Protein AF-0000000065780457 (afdb_homodimer)

Sequence (370 aa):
MTLPRFDQIRPKIEQHIREVKDFPKKGINFRDIMPLFTNPQLVNELCVVIADHVRHTVGHVDSVAGLEARGFLFGPQVAIQLGVPFVPIRKKGKLPGATIEASYVKEYGEDRVEIQEGAIKNGDIVFLIDDLLATGGTLRAATDLVVKAGGKVGEAFVLIELAPLNGRSKLPDVNLTTLISYDSAMTLPRFDQIRPKIEQHIREVKDFPKKGINFRDIMPLFTNPQLVNELCVVIADHVRHTVGHVDSVAGLEARGFLFGPQVAIQLGVPFVPIRKKGKLPGATIEASYVKEYGEDRVEIQEGAIKNGDIVFLIDDLLATGGTLRAATDLVVKAGGKVGEAFVLIELAPLNGRSKLPDVNLTTLISYDSA

Foldseek 3Di:
DQPPLLVVLLVVQVVQWDWDAQPPHHPDTDTDSVSVVVDVVSLLSVLLSVLVVCCPQLNDFQEEEEEPDQSVVRRVSNCVNNVHYYWYKYWPPPDDDAWDKFWFDDPPGITIIITHQPSADAAGEYEYEYAEFALQRVVLRVQVRQVVSRYHYSAYEYAEYAPVNPNCVSVVPHHYDYSYYDPHD/DQPPLLVVLLVVQVVQWDWDAQPPHHPDTDTDSVSVVVDVVSLLSVLLSVLVVCCPQLNDFQEEEEEPDQSVVRRVSNCVNNVHYYWYKYWPPPDDDAWDKFWFDDPPGITIIITHQPSADAAGEYEYEYAEFALQRVVLRVQVRQVVSRYHYSAYEYAEYAPVNPNCVSVVPHHYDYSYYDPHD

Nearest PDB structures (foldseek):
  4x45-assembly1_A  TM=9.657E-01  e=3.665E-24  Homo sapiens
  6fd6-assembly1_B  TM=9.526E-01  e=3.665E-24  Homo sapiens
  4lza-assembly1_B  TM=9.659E-01  e=3.797E-23  Thermoanaerobacter pseudethanolicus ATCC 33223
  5yw5-assembly1_D  TM=9.576E-01  e=6.606E-23  Francisella tularensis
  5vn4-assembly1_B  TM=9.131E-01  e=1.694E-18  Trypanosoma brucei brucei TREU927

pLDDT: mean 95.93, std 6.71, range [44.38, 98.94]

Organism: Caenorhabditis elegans (NCBI:txid6239)

InterPro domains:
  IPR000836 Phosphoribosyltransferase domain [PF00156] (40-160)
  IPR000836 Phosphoribosyltransferase domain [cd06223] (46-181)
  IPR005764 Adenine phosphoribosyl transferase [MF_00004] (13-182)
  IPR005764 Adenine phosphoribosyl transferase [TIGR01090] (13-182)
  IPR029057 Phosphoribosyltransferase-like [G3DSA:3.40.50.2020] (5-184)
  IPR029057 Phosphoribosyltransferase-like [SSF53271] (16-183)
  IPR050054 Uracil phosphoribosyltransferase/Adenine phosphoribosyltransferase [PTHR32315] (7-183)

Radius of gyration: 19.6 Å; Cα contacts (8 Å, |Δi|>4): 824; chains: 2; bounding box: 46×50×50 Å

Solvent-accessible surface area (backbone atoms only — not comparable to full-atom values): 19010 Å² total; per-residue (Å²): 127,82,51,71,61,51,67,65,46,39,63,65,54,56,73,28,50,41,80,34,72,44,34,94,44,81,78,28,50,28,77,40,59,66,60,39,32,62,36,22,65,60,50,51,50,51,33,51,50,52,33,52,45,41,47,70,73,62,48,74,58,58,27,26,32,15,36,68,54,63,8,30,64,45,27,48,60,25,10,39,71,63,66,21,20,36,38,68,32,32,51,67,84,72,64,74,74,62,62,45,72,28,59,29,68,50,99,82,58,74,48,45,38,27,35,46,65,77,71,47,47,77,71,31,29,28,33,38,34,35,47,68,36,42,60,23,34,69,60,38,20,50,52,48,35,39,44,74,47,36,24,39,74,58,31,35,38,25,48,33,30,28,53,72,52,48,16,61,74,60,37,80,90,49,54,72,48,62,69,41,76,36,85,61,82,128,82,49,73,64,50,68,65,45,39,63,65,53,54,74,29,50,40,79,32,72,44,34,94,42,80,80,27,50,28,76,38,58,64,59,39,32,63,36,24,66,59,50,51,50,50,34,50,50,52,32,52,46,43,47,70,74,62,48,73,61,58,26,26,32,15,36,68,56,63,7,31,64,44,27,47,60,25,10,39,72,64,66,23,20,36,38,67,32,32,52,65,85,72,63,74,74,62,62,45,72,28,59,29,69,49,99,82,57,75,48,44,36,26,35,47,66,78,72,48,48,77,71,32,30,28,33,37,34,36,48,65,37,44,60,23,33,67,60,37,19,50,52,51,35,39,44,74,48,36,25,39,73,59,31,35,38,24,49,31,28,28,53,73,52,49,16,60,74,60,37,81,89,51,53,72,47,62,70,40,76,35,84,61,81

Secondary structure (DSSP, 8-state):
---HHHHHHHHHHHTT-EEEET-SSTT-EEEE-GGGGG-HHHHHHHHHHHHHHHHHHT---SEEEEETTGGGGTHHHHHHHHTS-EEEEEETTSS-SSEEEEEEE-SSSEEEEEEETTSS-TT-EEEEEEEEESSSHHHHHHHHHHHHTT-EEEEEEEEEEEGGG-GGGG-TTS-EEEEEEES--/---HHHHHHHHHHHTTPEEEET-SSTT-EEEE-GGGGG-HHHHHHHHHHHHHHHHHHT---SEEEEETTGGGGTHHHHHHHHTS-EEEEEETTSS-SSEEEEEEE-SSSEEEEEEETTSS-TT-EEEEEEEEESSSHHHHHHHHHHHHTT-EEEEEEEEEEEGGG-GGGG-TTS-EEEEEEES--

Structure (mmCIF, N/CA/C/O backbone):
data_AF-0000000065780457-model_v1
#
loop_
_entity.id
_entity.type
_entity.pdbx_description
1 polymer 'Adenine phosphoribosyltransferase'
#
loop_
_atom_site.group_PDB
_atom_site.id
_atom_site.type_symbol
_atom_site.label_atom_id
_atom_site.label_alt_id
_atom_site.label_comp_id
_atom_site.label_asym_id
_atom_site.label_entity_id
_atom_site.label_seq_id
_atom_site.pdbx_PDB_ins_code
_atom_site.Cartn_x
_atom_site.Cartn_y
_atom_site.Cartn_z
_atom_site.occupancy
_atom_site.B_iso_or_equiv
_atom_site.auth_seq_id
_atom_site.auth_comp_id
_atom_site.auth_asym_id
_atom_site.auth_atom_id
_atom_site.pdbx_PDB_model_num
ATOM 1 N N . MET A 1 1 ? -12.125 24.875 2.377 1 44.38 1 MET A N 1
ATOM 2 C CA . MET A 1 1 ? -13.367 24.531 1.7 1 44.38 1 MET A CA 1
ATOM 3 C C . MET A 1 1 ? -13.172 23.328 0.782 1 44.38 1 MET A C 1
ATOM 5 O O . MET A 1 1 ? -12.148 23.219 0.107 1 44.38 1 MET A O 1
ATOM 9 N N . THR A 1 2 ? -13.836 22.234 1.131 1 61.22 2 THR A N 1
ATOM 10 C CA . THR A 1 2 ? -13.789 21.062 0.283 1 61.22 2 THR A CA 1
ATOM 11 C C . THR A 1 2 ? -14.164 21.406 -1.153 1 61.22 2 THR A C 1
ATOM 13 O O . THR A 1 2 ? -15.133 22.141 -1.386 1 61.22 2 THR A O 1
ATOM 16 N N . LEU A 1 3 ? -13.281 21.203 -2.092 1 70.19 3 LEU A N 1
ATOM 17 C CA . LEU A 1 3 ? -13.531 21.438 -3.508 1 70.19 3 LEU A CA 1
ATOM 18 C C . LEU A 1 3 ? -14.82 20.766 -3.953 1 70.19 3 LEU A C 1
ATOM 20 O O . LEU A 1 3 ? -15.18 19.688 -3.443 1 70.19 3 LEU A O 1
ATOM 24 N N . PRO A 1 4 ? -15.469 21.422 -4.758 1 73.56 4 PRO A N 1
ATOM 25 C CA . PRO A 1 4 ? -16.719 20.859 -5.293 1 73.56 4 PRO A CA 1
ATOM 26 C C . PRO A 1 4 ? -16.578 19.391 -5.719 1 73.56 4 PRO A C 1
ATOM 28 O O . PRO A 1 4 ? -17.516 18.609 -5.578 1 73.56 4 PRO A O 1
ATOM 31 N N . ARG A 1 5 ? -15.43 19.047 -6.012 1 89.44 5 ARG A N 1
ATOM 32 C CA . ARG A 1 5 ? -15.25 17.688 -6.496 1 89.44 5 ARG A CA 1
ATOM 33 C C . ARG A 1 5 ? -15.344 16.688 -5.348 1 89.44 5 ARG A C 1
ATOM 35 O O . ARG A 1 5 ? -15.812 15.562 -5.535 1 89.44 5 ARG A O 1
ATOM 42 N N . PHE A 1 6 ? -14.938 17.141 -4.133 1 94.06 6 PHE A N 1
ATOM 43 C CA . PHE A 1 6 ? -15.086 16.266 -2.982 1 94.06 6 PHE A CA 1
ATOM 44 C C . PHE A 1 6 ? -16.562 16.016 -2.67 1 94.06 6 PHE A C 1
ATOM 46 O O . PHE A 1 6 ? -16.953 14.898 -2.326 1 94.06 6 PHE A O 1
ATOM 53 N N . ASP A 1 7 ? -17.359 17.047 -2.906 1 94.38 7 ASP A N 1
ATOM 54 C CA . ASP A 1 7 ? -18.781 16.922 -2.648 1 94.38 7 ASP A CA 1
ATOM 55 C C . ASP A 1 7 ? -19.438 15.93 -3.602 1 94.38 7 ASP A C 1
ATOM 57 O O . ASP A 1 7 ? -20.375 15.227 -3.227 1 94.38 7 ASP A O 1
ATOM 61 N N . GLN A 1 8 ? -18.938 15.844 -4.75 1 95.31 8 GLN A N 1
ATOM 62 C CA . GLN A 1 8 ? -19.5 14.969 -5.773 1 95.31 8 GLN A CA 1
ATOM 63 C C . GLN A 1 8 ? -19.094 13.516 -5.531 1 95.31 8 GLN A C 1
ATOM 65 O O . GLN A 1 8 ? -19.906 12.602 -5.703 1 95.31 8 GLN A O 1
ATOM 70 N N . ILE A 1 9 ? -17.906 13.32 -5.047 1 97.69 9 ILE A N 1
ATOM 71 C CA . ILE A 1 9 ? -17.406 11.953 -4.977 1 97.69 9 ILE A CA 1
ATOM 72 C C . ILE A 1 9 ? -17.719 11.359 -3.604 1 97.69 9 ILE A C 1
ATOM 74 O O . ILE A 1 9 ? -17.812 10.141 -3.457 1 97.69 9 ILE A O 1
ATOM 78 N N . ARG A 1 10 ? -17.875 12.172 -2.629 1 97.81 10 ARG A N 1
ATOM 79 C CA . ARG A 1 10 ? -18.031 11.758 -1.239 1 97.81 10 ARG A CA 1
ATOM 80 C C . ARG A 1 10 ? -19.156 10.75 -1.097 1 97.81 10 ARG A C 1
ATOM 82 O O . ARG A 1 10 ? -18.969 9.672 -0.528 1 97.81 10 ARG A O 1
ATOM 89 N N . PRO A 1 11 ? -20.344 11.023 -1.718 1 97.56 11 PRO A N 1
ATOM 90 C CA . PRO A 1 11 ? -21.438 10.055 -1.563 1 97.56 11 PRO A CA 1
ATOM 91 C C . PRO A 1 11 ? -21.125 8.719 -2.229 1 97.56 11 PRO A C 1
ATOM 93 O O . PRO A 1 11 ? -21.547 7.668 -1.727 1 97.56 11 PRO A O 1
ATOM 96 N N . LYS A 1 12 ? -20.453 8.688 -3.32 1 97.94 12 LYS A N 1
ATOM 97 C CA . LYS A 1 12 ? -20.078 7.457 -4 1 97.94 12 LYS A CA 1
ATOM 98 C C . LYS A 1 12 ? -19.109 6.633 -3.146 1 97.94 12 LYS A C 1
ATOM 100 O O . LYS A 1 12 ? -19.25 5.414 -3.045 1 97.94 12 LYS A O 1
ATOM 105 N N . ILE A 1 13 ? -18.156 7.324 -2.488 1 98.62 13 ILE A N 1
ATOM 106 C CA . ILE A 1 13 ? -17.188 6.656 -1.638 1 98.62 13 ILE A CA 1
ATOM 107 C C . ILE A 1 13 ? -17.875 6.109 -0.39 1 98.62 13 ILE A C 1
ATOM 109 O O . ILE A 1 13 ? -17.641 4.965 0.007 1 98.62 13 ILE A O 1
ATOM 113 N N . GLU A 1 14 ? -18.703 6.898 0.173 1 97.88 14 GLU A N 1
ATOM 114 C CA . GLU A 1 14 ? -19.391 6.535 1.415 1 97.88 14 GLU A CA 1
ATOM 115 C C . GLU A 1 14 ? -20.203 5.262 1.243 1 97.88 14 GLU A C 1
ATOM 117 O O . GLU A 1 14 ? -20.328 4.461 2.174 1 97.88 14 GLU A O 1
ATOM 122 N N . GLN A 1 15 ? -20.703 5.07 0.035 1 98.06 15 GLN A N 1
ATOM 123 C CA . GLN A 1 15 ? -21.516 3.893 -0.261 1 98.06 15 GLN A CA 1
ATOM 124 C C . GLN A 1 15 ? -20.672 2.617 -0.182 1 98.06 15 GLN A C 1
ATOM 126 O O . GLN A 1 15 ? -21.219 1.518 -0.075 1 98.06 15 GLN A O 1
ATOM 131 N N . HIS A 1 16 ? -19.375 2.773 -0.205 1 98.19 16 HIS A N 1
ATOM 132 C CA . HIS A 1 16 ? -18.516 1.602 -0.232 1 98.19 16 HIS A CA 1
ATOM 133 C C . HIS A 1 16 ? -17.797 1.411 1.104 1 98.19 16 HIS A C 1
ATOM 135 O O . HIS A 1 16 ? -16.938 0.539 1.236 1 98.19 16 HIS A O 1
ATOM 141 N N . ILE A 1 17 ? -18.125 2.268 2.107 1 98.25 17 ILE A N 1
ATOM 142 C CA . ILE A 1 17 ? -17.562 2.102 3.443 1 98.25 17 ILE A CA 1
ATOM 143 C C . ILE A 1 17 ? -18.469 1.182 4.27 1 98.25 17 ILE A C 1
ATOM 145 O O . ILE A 1 17 ? -19.656 1.445 4.422 1 98.25 17 ILE A O 1
ATOM 149 N N . ARG A 1 18 ? -17.906 0.101 4.746 1 97.5 18 ARG A N 1
ATOM 150 C CA . ARG A 1 18 ? -18.656 -0.887 5.512 1 97.5 18 ARG A CA 1
ATOM 151 C C . ARG A 1 18 ? -18.344 -0.772 7.004 1 97.5 18 ARG A C 1
ATOM 153 O O . ARG A 1 18 ? -17.188 -0.623 7.391 1 97.5 18 ARG A O 1
ATOM 160 N N . GLU A 1 19 ? -19.328 -0.787 7.777 1 96.88 19 GLU A N 1
ATOM 161 C CA . GLU A 1 19 ? -19.156 -0.82 9.227 1 96.88 19 GLU A CA 1
ATOM 162 C C . GLU A 1 19 ? -18.984 -2.252 9.727 1 96.88 19 GLU A C 1
ATOM 164 O O . GLU A 1 19 ? -19.766 -3.137 9.359 1 96.88 19 GLU A O 1
ATOM 169 N N . VAL A 1 20 ? -17.984 -2.465 10.484 1 97.06 20 VAL A N 1
ATOM 170 C CA . VAL A 1 20 ? -17.75 -3.76 11.1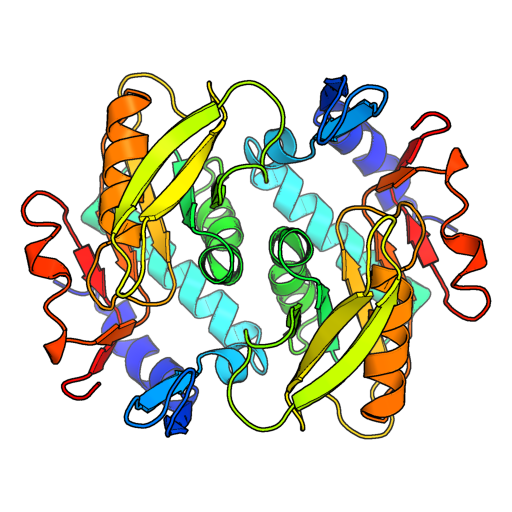17 1 97.06 20 VAL A CA 1
ATOM 171 C C . VAL A 1 20 ? -17.625 -3.576 12.633 1 97.06 20 VAL A C 1
ATOM 173 O O . VAL A 1 20 ? -16.656 -2.979 13.109 1 97.06 20 VAL A O 1
ATOM 176 N N . LYS A 1 21 ? -18.484 -4.062 13.383 1 95.5 21 LYS A N 1
ATOM 177 C CA . LYS A 1 21 ? -18.5 -3.906 14.836 1 95.5 21 LYS A CA 1
ATOM 178 C C . LYS A 1 21 ? -17.438 -4.773 15.5 1 95.5 21 LYS A C 1
ATOM 180 O O . LYS A 1 21 ? -17.047 -5.809 14.961 1 95.5 21 LYS A O 1
ATOM 185 N N . ASP A 1 22 ? -16.938 -4.336 16.641 1 94.94 22 ASP A N 1
ATOM 186 C CA . ASP A 1 22 ? -16.078 -5.102 17.547 1 94.94 22 ASP A CA 1
ATOM 187 C C . ASP A 1 22 ? -14.773 -5.5 16.859 1 94.94 22 ASP A C 1
ATOM 189 O O . ASP A 1 22 ? -14.32 -6.641 16.984 1 94.94 22 ASP A O 1
ATOM 193 N N . PHE A 1 23 ? -14.234 -4.598 16.094 1 94.69 23 PHE A N 1
ATOM 194 C CA . PHE A 1 23 ? -12.938 -4.762 15.438 1 94.69 23 PHE A CA 1
ATOM 195 C C . PHE A 1 23 ? -12.086 -3.512 15.602 1 94.69 23 PHE A C 1
ATOM 197 O O . PHE A 1 23 ? -12.57 -2.395 15.391 1 94.69 23 PHE A O 1
ATOM 204 N N . PRO A 1 24 ? -10.875 -3.676 15.875 1 91.19 24 PRO A N 1
ATOM 205 C CA . PRO A 1 24 ? -10.117 -4.887 16.188 1 91.19 24 PRO A CA 1
ATOM 206 C C . PRO A 1 24 ? -10.414 -5.418 17.594 1 91.19 24 PRO A C 1
ATOM 208 O O . PRO A 1 24 ? -9.977 -6.516 17.953 1 91.19 24 PRO A O 1
ATOM 211 N N . LYS A 1 25 ? -11.133 -4.57 18.359 1 90.44 25 LYS A N 1
ATOM 212 C CA . LYS A 1 25 ? -11.539 -5.008 19.688 1 90.44 25 LYS A CA 1
ATOM 213 C C . LYS A 1 25 ? -13.023 -4.758 19.922 1 90.44 25 LYS A C 1
ATOM 215 O O . LYS A 1 25 ? -13.648 -3.977 19.203 1 90.44 25 LYS A O 1
ATOM 220 N N . LYS A 1 26 ? -13.547 -5.395 20.938 1 92.56 26 LYS A N 1
ATOM 221 C CA . LYS A 1 26 ? -14.953 -5.242 21.297 1 92.56 26 LYS A CA 1
ATOM 222 C C . LYS A 1 26 ? -15.297 -3.781 21.562 1 92.56 26 LYS A C 1
ATOM 224 O O . LYS A 1 26 ? -14.539 -3.07 22.219 1 92.56 26 LYS A O 1
ATOM 229 N N . GLY A 1 27 ? -16.422 -3.268 21 1 90.81 27 GLY A N 1
ATOM 230 C CA . GLY A 1 27 ? -16.906 -1.92 21.281 1 90.81 27 GLY A CA 1
ATOM 231 C C . GLY A 1 27 ? -16.547 -0.926 20.188 1 90.81 27 GLY A C 1
ATOM 232 O O . GLY A 1 27 ? -17.094 0.179 20.141 1 90.81 27 GLY A O 1
ATOM 233 N N . ILE A 1 28 ? -15.641 -1.322 19.266 1 90.19 28 ILE A N 1
ATOM 234 C CA . ILE A 1 28 ? -15.188 -0.416 18.219 1 90.19 28 ILE A CA 1
ATOM 235 C C . ILE A 1 28 ? -15.992 -0.658 16.938 1 90.19 28 ILE A C 1
ATOM 237 O O . ILE A 1 28 ? -16.219 -1.807 16.547 1 90.19 28 ILE A O 1
ATOM 241 N N . ASN A 1 29 ? -16.516 0.389 16.391 1 94.06 29 ASN A N 1
ATOM 242 C CA . ASN A 1 29 ? -17.156 0.339 15.078 1 94.06 29 ASN A CA 1
ATOM 243 C C . ASN A 1 29 ? -16.172 0.672 13.961 1 94.06 29 ASN A C 1
ATOM 245 O O . ASN A 1 29 ? -15.984 1.843 13.633 1 94.06 29 ASN A O 1
ATOM 249 N N . PHE A 1 30 ? -15.688 -0.321 13.336 1 95.81 30 PHE A N 1
ATOM 250 C CA . PHE A 1 30 ? -14.633 -0.169 12.344 1 95.81 30 PHE A CA 1
ATOM 251 C C . PHE A 1 30 ? -15.211 0.237 10.992 1 95.81 30 PHE A C 1
ATOM 253 O O . PHE A 1 30 ? -16.234 -0.3 10.562 1 95.81 30 PHE A O 1
ATOM 260 N N . ARG A 1 31 ? -14.609 1.209 10.398 1 97.81 31 ARG A N 1
ATOM 261 C CA . ARG A 1 31 ? -14.961 1.607 9.039 1 97.81 31 ARG A CA 1
ATOM 262 C C . ARG A 1 31 ? -14.039 0.951 8.016 1 97.81 31 ARG A C 1
ATOM 264 O O . ARG A 1 31 ? -12.883 1.355 7.867 1 97.81 31 ARG A O 1
ATOM 271 N N . ASP A 1 32 ? -14.586 -0.034 7.395 1 97.81 32 ASP A N 1
ATOM 272 C CA . ASP A 1 32 ? -13.836 -0.825 6.422 1 97.81 32 ASP A CA 1
ATOM 273 C C . ASP A 1 32 ? -13.883 -0.184 5.039 1 97.81 32 ASP A C 1
ATOM 275 O O . ASP A 1 32 ? -14.945 -0.087 4.43 1 97.81 32 ASP A O 1
ATOM 279 N N . ILE A 1 33 ? -12.719 0.148 4.508 1 98.56 33 ILE A N 1
ATOM 280 C CA . ILE A 1 33 ? -12.68 0.827 3.219 1 98.56 33 ILE A CA 1
ATOM 281 C C . ILE A 1 33 ? -12.445 -0.193 2.105 1 98.56 33 ILE A C 1
ATOM 283 O O . ILE A 1 33 ? -12.453 0.155 0.923 1 98.56 33 ILE A O 1
ATOM 287 N N . MET A 1 34 ? -12.273 -1.479 2.383 1 98.5 34 MET A N 1
ATOM 288 C CA . MET A 1 34 ? -11.844 -2.475 1.405 1 98.5 34 MET A CA 1
ATOM 289 C C . MET A 1 34 ? -12.883 -2.637 0.3 1 98.5 34 MET A C 1
ATOM 291 O O . MET A 1 34 ? -12.531 -2.836 -0.864 1 98.5 34 MET A O 1
ATOM 295 N N . PRO A 1 35 ? -14.18 -2.486 0.577 1 98.19 35 PRO A N 1
ATOM 296 C CA . PRO A 1 35 ? -15.164 -2.607 -0.5 1 98.19 35 PRO A CA 1
ATOM 297 C C . PRO A 1 35 ? -14.961 -1.574 -1.606 1 98.19 35 PRO A C 1
ATOM 299 O O . PRO A 1 35 ? -15.367 -1.798 -2.748 1 98.19 35 PRO A O 1
ATOM 302 N N . LEU A 1 36 ? -14.312 -0.463 -1.282 1 98.62 36 LEU A N 1
ATOM 303 C CA . LEU A 1 36 ? -14.008 0.55 -2.285 1 98.62 36 LEU A CA 1
ATOM 304 C C . LEU A 1 36 ? -13.195 -0.046 -3.43 1 98.62 36 LEU A C 1
ATOM 306 O O . LEU A 1 36 ? -13.383 0.328 -4.59 1 98.62 36 LEU A O 1
ATOM 310 N N . PHE A 1 37 ? -12.398 -1.021 -3.18 1 98.69 37 PHE A N 1
ATOM 311 C CA . PHE A 1 37 ? -11.414 -1.534 -4.125 1 98.69 37 PHE A CA 1
ATOM 312 C C . PHE A 1 37 ? -12.039 -2.584 -5.035 1 98.69 37 PHE A C 1
ATOM 314 O O . PHE A 1 37 ? -11.359 -3.135 -5.91 1 98.69 37 PHE A O 1
ATOM 321 N N . THR A 1 38 ? -13.328 -2.854 -4.875 1 98.19 38 THR A N 1
ATOM 322 C CA . THR A 1 38 ? -14.07 -3.646 -5.848 1 98.19 38 THR A CA 1
ATOM 323 C C . THR A 1 38 ? -14.391 -2.818 -7.09 1 98.19 38 THR A C 1
ATOM 325 O O . THR A 1 38 ? -14.773 -3.365 -8.125 1 98.19 38 THR A O 1
ATOM 328 N N . ASN A 1 39 ? -14.211 -1.476 -6.957 1 98.5 39 ASN A N 1
ATOM 329 C CA . ASN A 1 39 ? -14.461 -0.54 -8.047 1 98.5 39 ASN A CA 1
ATOM 330 C C . ASN A 1 39 ? -13.219 0.265 -8.398 1 98.5 39 ASN A C 1
ATOM 332 O O . ASN A 1 39 ? -13.047 1.395 -7.934 1 98.5 39 ASN A O 1
ATOM 336 N N . PRO A 1 40 ? -12.406 -0.297 -9.289 1 98.5 40 PRO A N 1
ATOM 337 C CA . PRO A 1 40 ? -11.133 0.353 -9.594 1 98.5 40 PRO A CA 1
ATOM 338 C C . PRO A 1 40 ? -11.305 1.737 -10.211 1 98.5 40 PRO A C 1
ATOM 340 O O . PRO A 1 40 ? -10.477 2.629 -9.984 1 98.5 40 PRO A O 1
ATOM 343 N N . GLN A 1 41 ? -12.336 1.951 -10.922 1 98.19 41 GLN A N 1
ATOM 344 C CA . GLN A 1 41 ? -12.555 3.254 -11.539 1 98.19 41 GLN A CA 1
ATOM 345 C C . GLN A 1 41 ? -12.875 4.312 -10.484 1 98.19 41 GLN A C 1
ATOM 347 O O . GLN A 1 41 ? -12.445 5.461 -10.602 1 98.19 41 GLN A O 1
ATOM 352 N N . LEU A 1 42 ? -13.625 3.922 -9.523 1 98.56 42 LEU A N 1
ATOM 353 C CA . LEU A 1 42 ? -13.938 4.848 -8.438 1 98.56 42 LEU A CA 1
ATOM 354 C C . LEU A 1 42 ? -12.688 5.195 -7.645 1 98.56 42 LEU A C 1
ATOM 356 O O . LEU A 1 42 ? -12.5 6.344 -7.238 1 98.56 42 LEU A O 1
ATOM 360 N N . VAL A 1 43 ? -11.805 4.234 -7.414 1 98.69 43 VAL A N 1
ATOM 361 C CA . VAL A 1 43 ? -10.539 4.477 -6.73 1 98.69 43 VAL A CA 1
ATOM 362 C C . VAL A 1 43 ? -9.695 5.461 -7.539 1 98.69 43 VAL A C 1
ATOM 364 O O . VAL A 1 43 ? -9.141 6.41 -6.98 1 98.69 43 VAL A O 1
ATOM 367 N N . ASN A 1 44 ? -9.641 5.176 -8.812 1 98.69 44 ASN A N 1
ATOM 368 C CA . ASN A 1 44 ? -8.922 6.09 -9.695 1 98.69 44 ASN A CA 1
ATOM 369 C C . ASN A 1 44 ? -9.484 7.504 -9.617 1 98.69 44 ASN A C 1
ATOM 371 O O . ASN A 1 44 ? -8.734 8.469 -9.5 1 98.69 44 ASN A O 1
ATOM 375 N N . GLU A 1 45 ? -10.789 7.609 -9.703 1 98.56 45 GLU A N 1
ATOM 376 C CA . GLU A 1 45 ? -11.438 8.914 -9.617 1 98.56 45 GLU A CA 1
ATOM 377 C C . GLU A 1 45 ? -11.109 9.617 -8.305 1 98.56 45 GLU A C 1
ATOM 379 O O . GLU A 1 45 ? -10.82 10.812 -8.289 1 98.56 45 GLU A O 1
ATOM 384 N N . LEU A 1 46 ? -11.141 8.891 -7.234 1 98.62 46 LEU A N 1
ATOM 385 C CA . LEU A 1 46 ? -10.82 9.445 -5.926 1 98.62 46 LEU A CA 1
ATOM 386 C C . LEU A 1 46 ? -9.406 10.016 -5.914 1 98.62 46 LEU A C 1
ATOM 388 O O . LEU A 1 46 ? -9.188 11.141 -5.453 1 98.62 46 LEU A O 1
ATOM 392 N N . CYS A 1 47 ? -8.422 9.289 -6.41 1 98.69 47 CYS A N 1
ATOM 393 C CA . CYS A 1 47 ? -7.035 9.727 -6.41 1 98.69 47 CYS A CA 1
ATOM 394 C C . CYS A 1 47 ? -6.859 10.977 -7.273 1 98.69 47 CYS A C 1
ATOM 396 O O . CYS A 1 47 ? -6.086 11.867 -6.922 1 98.69 47 CYS A O 1
ATOM 398 N N . VAL A 1 48 ? -7.574 11.031 -8.367 1 98.31 48 VAL A N 1
ATOM 399 C CA . VAL A 1 48 ? -7.535 12.203 -9.227 1 98.31 48 VAL A CA 1
ATOM 400 C C . VAL A 1 48 ? -8.094 13.414 -8.484 1 98.31 48 VAL A C 1
ATOM 402 O O . VAL A 1 48 ? -7.504 14.492 -8.516 1 98.31 48 VAL A O 1
ATOM 405 N N . VAL A 1 49 ? -9.195 13.234 -7.812 1 98.25 49 VAL A N 1
ATOM 406 C CA . VAL A 1 49 ? -9.859 14.312 -7.086 1 98.25 49 VAL A CA 1
ATOM 407 C C . VAL A 1 49 ? -8.953 14.805 -5.957 1 98.25 49 VAL A C 1
ATOM 409 O O . VAL A 1 49 ? -8.859 16 -5.703 1 98.25 49 VAL A O 1
ATOM 412 N N . ILE A 1 50 ? -8.266 13.891 -5.285 1 98.56 50 ILE A N 1
ATOM 413 C CA . ILE A 1 50 ? -7.336 14.266 -4.227 1 98.56 50 ILE A CA 1
ATOM 414 C C . ILE A 1 50 ? -6.191 15.086 -4.809 1 98.56 50 ILE A C 1
ATOM 416 O O . ILE A 1 50 ? -5.828 16.125 -4.262 1 98.56 50 ILE A O 1
ATOM 420 N N . ALA A 1 51 ? -5.637 14.656 -5.902 1 98.44 51 ALA A N 1
ATOM 421 C CA . ALA A 1 51 ? -4.547 15.383 -6.551 1 98.44 51 ALA A CA 1
ATOM 422 C C . ALA A 1 51 ? -4.992 16.781 -6.961 1 98.44 51 ALA A C 1
ATOM 424 O O . ALA A 1 51 ? -4.254 17.75 -6.77 1 98.44 51 ALA A O 1
ATOM 425 N N . ASP A 1 52 ? -6.188 16.844 -7.539 1 97.56 52 ASP A N 1
ATOM 426 C CA . ASP A 1 52 ? -6.738 18.141 -7.926 1 97.56 52 ASP A CA 1
ATOM 427 C C . ASP A 1 52 ? -6.895 19.062 -6.715 1 97.56 52 ASP A C 1
ATOM 429 O O . ASP A 1 52 ? -6.609 20.25 -6.793 1 97.56 52 ASP A O 1
ATOM 433 N N . HIS A 1 53 ? -7.363 18.484 -5.656 1 97.5 53 HIS A N 1
ATOM 434 C CA . HIS A 1 53 ? -7.496 19.234 -4.418 1 97.5 53 HIS A CA 1
ATOM 435 C C . HIS A 1 53 ? -6.152 19.812 -3.971 1 97.5 53 HIS A C 1
ATOM 437 O O . HIS A 1 53 ? -6.062 20.984 -3.617 1 97.5 53 HIS A O 1
ATOM 443 N N . VAL A 1 54 ? -5.129 19.031 -3.984 1 97.62 54 VAL A N 1
ATOM 444 C CA . VAL A 1 54 ? -3.795 19.453 -3.572 1 97.62 54 VAL A CA 1
ATOM 445 C C . VAL A 1 54 ? -3.328 20.609 -4.441 1 97.62 54 VAL A C 1
ATOM 447 O O . VAL A 1 54 ? -2.811 21.609 -3.93 1 97.62 54 VAL A O 1
ATOM 450 N N . ARG A 1 55 ? -3.514 20.516 -5.758 1 97 55 ARG A N 1
ATOM 451 C CA . ARG A 1 55 ? -3.119 21.562 -6.688 1 97 55 ARG A CA 1
ATOM 452 C C . ARG A 1 55 ? -3.812 22.875 -6.352 1 97 55 ARG A C 1
ATOM 454 O O . ARG A 1 55 ? -3.221 23.953 -6.492 1 97 55 ARG A O 1
ATOM 461 N N . HIS A 1 56 ? -4.996 22.75 -5.895 1 95.69 56 HIS A N 1
ATOM 462 C CA . HIS A 1 56 ? -5.805 23.938 -5.664 1 95.69 56 HIS A CA 1
ATOM 463 C C . HIS A 1 56 ? -5.523 24.547 -4.289 1 95.69 56 HIS A C 1
ATOM 465 O O . HIS A 1 56 ? -5.504 25.766 -4.133 1 95.69 56 HIS A O 1
ATOM 471 N N . THR A 1 57 ? -5.305 23.719 -3.314 1 94.94 57 THR A N 1
ATOM 472 C CA . THR A 1 57 ? -5.238 24.203 -1.939 1 94.94 57 THR A CA 1
ATOM 473 C C . THR A 1 57 ? -3.793 24.484 -1.533 1 94.94 57 THR A C 1
ATOM 475 O O . THR A 1 57 ? -3.51 25.469 -0.861 1 94.94 57 THR A O 1
ATOM 478 N N . VAL A 1 58 ? -2.914 23.562 -1.889 1 94.81 58 VAL A N 1
ATOM 479 C CA . VAL A 1 58 ? -1.508 23.703 -1.523 1 94.81 58 VAL A CA 1
ATOM 480 C C . VAL A 1 58 ? -0.743 24.375 -2.664 1 94.81 58 VAL A C 1
ATOM 482 O O . VAL A 1 58 ? 0.147 25.203 -2.428 1 94.81 58 VAL A O 1
ATOM 485 N N . GLY A 1 59 ? -1.18 24.062 -3.85 1 95.44 59 GLY A N 1
ATOM 486 C CA . GLY A 1 59 ? -0.419 24.484 -5.02 1 95.44 59 GLY A CA 1
ATOM 487 C C . GLY A 1 59 ? 0.666 23.5 -5.406 1 95.44 59 GLY A C 1
ATOM 488 O O . GLY A 1 59 ? 0.403 22.531 -6.117 1 95.44 59 GLY A O 1
ATOM 489 N N . HIS A 1 60 ? 1.848 23.656 -4.844 1 97 60 HIS A N 1
ATOM 490 C CA . HIS A 1 60 ? 2.955 22.766 -5.16 1 97 60 HIS A CA 1
ATOM 491 C C . HIS A 1 60 ? 3.367 21.938 -3.945 1 97 60 HIS A C 1
ATOM 493 O O . HIS A 1 60 ? 3.439 22.469 -2.832 1 97 60 HIS A O 1
ATOM 499 N N . VAL A 1 61 ? 3.547 20.688 -4.176 1 98.75 61 VAL A N 1
ATOM 500 C CA . VAL A 1 61 ? 4.199 19.828 -3.193 1 98.75 61 VAL A CA 1
ATOM 501 C C . VAL A 1 61 ? 5.395 19.141 -3.832 1 98.75 61 VAL A C 1
ATOM 503 O O . VAL A 1 61 ? 5.414 18.906 -5.043 1 98.75 61 VAL A O 1
ATOM 506 N N . ASP A 1 62 ? 6.332 18.812 -3.025 1 98.88 62 ASP A N 1
ATOM 507 C CA . ASP A 1 62 ? 7.559 18.188 -3.52 1 98.88 62 ASP A CA 1
ATOM 508 C C . ASP A 1 62 ? 7.465 16.672 -3.473 1 98.88 62 ASP A C 1
ATOM 510 O O . ASP A 1 62 ? 8.227 15.977 -4.148 1 98.88 62 ASP A O 1
ATOM 514 N N . SER A 1 63 ? 6.559 16.172 -2.641 1 98.94 63 SER A N 1
ATOM 515 C CA . SER A 1 63 ? 6.344 14.734 -2.543 1 98.94 63 SER A CA 1
ATOM 516 C C . SER A 1 63 ? 5.02 14.414 -1.857 1 98.94 63 SER A C 1
ATOM 518 O O . SER A 1 63 ? 4.414 15.289 -1.232 1 98.94 63 SER A O 1
ATOM 520 N N . VAL A 1 64 ? 4.543 13.242 -2.076 1 98.94 64 VAL A N 1
ATOM 521 C CA . VAL A 1 64 ? 3.449 12.641 -1.32 1 98.94 64 VAL A CA 1
ATOM 522 C C . VAL A 1 64 ? 4.004 11.586 -0.369 1 98.94 64 VAL A C 1
ATOM 524 O O . VAL A 1 64 ? 4.727 10.672 -0.792 1 98.94 64 VAL A O 1
ATOM 527 N N . ALA A 1 65 ? 3.764 11.719 0.862 1 98.94 65 ALA A N 1
ATOM 528 C CA . ALA A 1 65 ? 4.152 10.703 1.833 1 98.94 65 ALA A CA 1
ATOM 529 C C . ALA A 1 65 ? 2.934 9.93 2.334 1 98.94 65 ALA A C 1
ATOM 531 O O . ALA A 1 65 ? 1.928 10.523 2.721 1 98.94 65 ALA A O 1
ATOM 532 N N . GLY A 1 66 ? 3.004 8.664 2.242 1 98.75 66 GLY A N 1
ATOM 533 C CA . GLY A 1 66 ? 1.909 7.801 2.662 1 98.75 66 GLY A CA 1
ATOM 534 C C . GLY A 1 66 ? 2.277 6.887 3.816 1 98.75 66 GLY A C 1
ATOM 535 O O . GLY A 1 66 ? 3.393 6.363 3.869 1 98.75 66 GLY A O 1
ATOM 536 N N . LEU A 1 67 ? 1.386 6.664 4.695 1 98.25 67 LEU A N 1
ATOM 537 C CA . LEU A 1 67 ? 1.634 5.863 5.891 1 98.25 67 LEU A CA 1
ATOM 538 C C . LEU A 1 67 ? 1.248 4.406 5.66 1 98.25 67 LEU A C 1
ATOM 540 O O . LEU A 1 67 ? 0.158 4.121 5.16 1 98.25 67 LEU A O 1
ATOM 544 N N . GLU A 1 68 ? 2.133 3.504 6.016 1 97.44 68 GLU A N 1
ATOM 545 C CA . GLU A 1 68 ? 1.865 2.07 5.949 1 97.44 68 GLU A CA 1
ATOM 546 C C . GLU A 1 68 ? 0.737 1.678 6.898 1 97.44 68 GLU A C 1
ATOM 548 O O . GLU A 1 68 ? 0.741 2.064 8.07 1 97.44 68 GLU A O 1
ATOM 553 N N . ALA A 1 69 ? -0.167 0.827 6.332 1 97.44 69 ALA A N 1
ATOM 554 C CA . ALA A 1 69 ? -0.172 0.172 5.027 1 97.44 69 ALA A CA 1
ATOM 555 C C . ALA A 1 69 ? -1.19 0.819 4.094 1 97.44 69 ALA A C 1
ATOM 557 O O . ALA A 1 69 ? -0.973 0.89 2.879 1 97.44 69 ALA A O 1
ATOM 558 N N . ARG A 1 70 ? -2.309 1.351 4.77 1 98.38 70 ARG A N 1
ATOM 559 C CA . ARG A 1 70 ? -3.457 1.648 3.922 1 98.38 70 ARG A CA 1
ATOM 560 C C . ARG A 1 70 ? -3.27 2.975 3.193 1 98.38 70 ARG A C 1
ATOM 562 O O . ARG A 1 70 ? -3.908 3.223 2.168 1 98.38 70 ARG A O 1
ATOM 569 N N . GLY A 1 71 ? -2.309 3.773 3.689 1 98.56 71 GLY A N 1
ATOM 570 C CA . GLY A 1 71 ? -1.906 4.934 2.908 1 98.56 71 GLY A CA 1
ATOM 571 C C . GLY A 1 71 ? -1.289 4.57 1.572 1 98.56 71 GLY A C 1
ATOM 572 O O . GLY A 1 71 ? -1.285 5.379 0.643 1 98.56 71 GLY A O 1
ATOM 573 N N . PHE A 1 72 ? -0.723 3.322 1.501 1 98.81 72 PHE A N 1
ATOM 574 C CA . PHE A 1 72 ? -0.071 2.852 0.284 1 98.81 72 PHE A CA 1
ATOM 575 C C . PHE A 1 72 ? -1.098 2.574 -0.807 1 98.81 72 PHE A C 1
ATOM 577 O O . PHE A 1 72 ? -0.75 2.49 -1.987 1 98.81 72 PHE A O 1
ATOM 584 N N . LEU A 1 73 ? -2.326 2.459 -0.438 1 98.75 73 LEU A N 1
ATOM 585 C CA . LEU A 1 73 ? -3.373 2.094 -1.386 1 98.75 73 LEU A CA 1
ATOM 586 C C . LEU A 1 73 ? -3.721 3.271 -2.291 1 98.75 73 LEU A C 1
ATOM 588 O O . LEU A 1 73 ? -4.324 3.088 -3.352 1 98.75 73 LEU A O 1
ATOM 592 N N . PHE A 1 74 ? -3.312 4.543 -1.82 1 98.56 74 PHE A N 1
ATOM 593 C CA . PHE A 1 74 ? -3.684 5.754 -2.537 1 98.56 74 PHE A CA 1
ATOM 594 C C . PHE A 1 74 ? -2.449 6.578 -2.889 1 98.56 74 PHE A C 1
ATOM 596 O O . PHE A 1 74 ? -2.393 7.199 -3.951 1 98.56 74 PHE A O 1
ATOM 603 N N . GLY A 1 75 ? -1.485 6.527 -2.02 1 98.81 75 GLY A N 1
ATOM 604 C CA . GLY A 1 75 ? -0.354 7.441 -2.033 1 98.8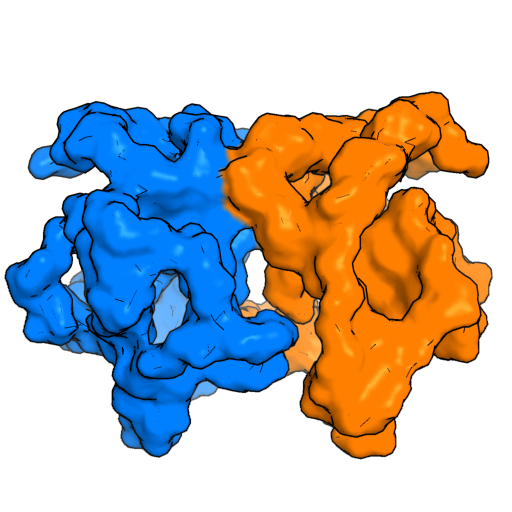1 75 GLY A CA 1
ATOM 605 C C . GLY A 1 75 ? 0.393 7.445 -3.354 1 98.81 75 GLY A C 1
ATOM 606 O O . GLY A 1 75 ? 0.565 8.5 -3.973 1 98.81 75 GLY A O 1
ATOM 607 N N . PRO A 1 76 ? 0.779 6.242 -3.791 1 98.81 76 PRO A N 1
ATOM 608 C CA . PRO A 1 76 ? 1.521 6.184 -5.051 1 98.81 76 PRO A CA 1
ATOM 609 C C . PRO A 1 76 ? 0.726 6.742 -6.23 1 98.81 76 PRO A C 1
ATOM 611 O O . PRO A 1 76 ? 1.28 7.453 -7.074 1 98.81 76 PRO A O 1
ATOM 614 N N . GLN A 1 77 ? -0.549 6.484 -6.301 1 98.75 77 GLN A N 1
ATOM 615 C CA . GLN A 1 77 ? -1.378 6.969 -7.402 1 98.75 77 GLN A CA 1
ATOM 616 C C . GLN A 1 77 ? -1.51 8.492 -7.359 1 98.75 77 GLN A C 1
ATOM 618 O O . GLN A 1 77 ? -1.457 9.148 -8.398 1 98.75 77 GLN A O 1
ATOM 623 N N . VAL A 1 78 ? -1.682 9.016 -6.148 1 98.88 78 VAL A N 1
ATOM 624 C CA . VAL A 1 78 ? -1.769 10.461 -6.008 1 98.88 78 VAL A CA 1
ATOM 625 C C . VAL A 1 78 ? -0.442 11.102 -6.414 1 98.88 78 VAL A C 1
ATOM 627 O O . VAL A 1 78 ? -0.424 12.133 -7.09 1 98.88 78 VAL A O 1
ATOM 630 N N . ALA A 1 79 ? 0.668 10.477 -6.031 1 98.94 79 ALA A N 1
ATOM 631 C CA . ALA A 1 79 ? 1.993 10.961 -6.414 1 98.94 79 ALA A CA 1
ATOM 632 C C . ALA A 1 79 ? 2.158 10.969 -7.93 1 98.94 79 ALA A C 1
ATOM 634 O O . ALA A 1 79 ? 2.697 11.922 -8.5 1 98.94 79 ALA A O 1
ATOM 635 N N . ILE A 1 80 ? 1.681 9.914 -8.57 1 98.81 80 ILE A N 1
ATOM 636 C CA . ILE A 1 80 ? 1.732 9.812 -10.023 1 98.81 80 ILE A CA 1
ATOM 637 C C . ILE A 1 80 ? 0.931 10.945 -10.656 1 98.81 80 ILE A C 1
ATOM 639 O O . ILE A 1 80 ? 1.409 11.617 -11.57 1 98.81 80 ILE A O 1
ATOM 643 N N . GLN A 1 81 ? -0.282 11.195 -10.117 1 98.62 81 GLN A N 1
ATOM 644 C CA . GLN A 1 81 ? -1.152 12.242 -10.648 1 98.62 81 GLN A CA 1
ATOM 645 C C . GLN A 1 81 ? -0.51 13.617 -10.5 1 98.62 81 GLN A C 1
ATOM 647 O O . GLN A 1 81 ? -0.658 14.477 -11.367 1 98.62 81 GLN A O 1
ATOM 652 N N . LEU A 1 82 ? 0.231 13.805 -9.414 1 98.75 82 LEU A N 1
ATOM 653 C CA . LEU A 1 82 ? 0.84 15.094 -9.125 1 98.75 82 LEU A CA 1
ATOM 654 C C . LEU A 1 82 ? 2.199 15.227 -9.805 1 98.75 82 LEU A C 1
ATOM 656 O O . LEU A 1 82 ? 2.75 16.328 -9.906 1 98.75 82 LEU A O 1
ATOM 660 N N . GLY A 1 83 ? 2.729 14.062 -10.25 1 98.62 83 GLY A N 1
ATOM 661 C CA . GLY A 1 83 ? 4.035 14.07 -10.891 1 98.62 83 GLY A CA 1
ATOM 662 C C . GLY A 1 83 ? 5.172 14.32 -9.922 1 98.62 83 GLY A C 1
ATOM 663 O O . GLY A 1 83 ? 6.148 15 -10.258 1 98.62 83 GLY A O 1
ATOM 664 N N . VAL A 1 84 ? 5.051 13.906 -8.695 1 98.88 84 VAL A N 1
ATOM 665 C CA . VAL A 1 84 ? 6.07 14.109 -7.676 1 98.88 84 VAL A CA 1
ATOM 666 C C . VAL A 1 84 ? 6.43 12.773 -7.031 1 98.88 84 VAL A C 1
ATOM 668 O O . VAL A 1 84 ? 5.684 11.797 -7.148 1 98.88 84 VAL A O 1
ATOM 671 N N . PRO A 1 85 ? 7.504 12.617 -6.309 1 98.88 85 PRO A N 1
ATOM 672 C CA . PRO A 1 85 ? 7.918 11.375 -5.641 1 98.88 85 PRO A CA 1
ATOM 673 C C . PRO A 1 85 ? 6.934 10.922 -4.57 1 98.88 85 PRO A C 1
ATOM 675 O O . PRO A 1 85 ? 6.219 11.75 -3.992 1 98.88 85 PRO A O 1
ATOM 678 N N . PHE A 1 86 ? 6.891 9.656 -4.422 1 98.94 86 PHE A N 1
ATOM 679 C CA . PHE A 1 86 ? 6.199 9.078 -3.275 1 98.94 86 PHE A CA 1
ATOM 680 C C . PHE A 1 86 ? 7.191 8.68 -2.189 1 98.94 86 PHE A C 1
ATOM 682 O O . PHE A 1 86 ? 8.211 8.047 -2.473 1 98.94 86 PHE A O 1
ATOM 689 N N . VAL A 1 87 ? 6.93 9.031 -0.957 1 98.88 87 VAL A N 1
ATOM 690 C CA . VAL A 1 87 ? 7.777 8.734 0.193 1 98.88 87 VAL A CA 1
ATOM 691 C C . VAL A 1 87 ? 7.031 7.824 1.167 1 98.88 87 VAL A C 1
ATOM 693 O O . VAL A 1 87 ? 6.105 8.266 1.85 1 98.88 87 VAL A O 1
ATOM 696 N N . PRO A 1 88 ? 7.457 6.625 1.29 1 98.88 88 PRO A N 1
ATOM 697 C CA . PRO A 1 88 ? 6.793 5.727 2.242 1 98.88 88 PRO A CA 1
ATOM 698 C C . PRO A 1 88 ? 7.195 6.004 3.689 1 98.88 88 PRO A C 1
ATOM 700 O O . PRO A 1 88 ? 8.383 6.184 3.98 1 98.88 88 PRO A O 1
ATOM 703 N N . ILE A 1 89 ? 6.246 6.125 4.508 1 98.81 89 ILE A N 1
ATOM 704 C CA . ILE A 1 89 ? 6.441 6.105 5.953 1 98.81 89 ILE A CA 1
ATOM 705 C C . ILE A 1 89 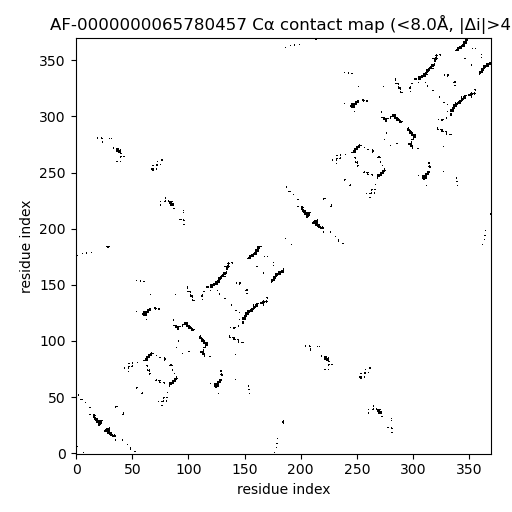? 6.008 4.754 6.516 1 98.81 89 ILE A C 1
ATOM 707 O O . ILE A 1 89 ? 4.855 4.348 6.352 1 98.81 89 ILE A O 1
ATOM 711 N N . ARG A 1 90 ? 6.973 4.055 7.137 1 98.62 90 ARG A N 1
ATOM 712 C CA . ARG A 1 90 ? 6.691 2.684 7.555 1 98.62 90 ARG A CA 1
ATOM 713 C C . ARG A 1 90 ? 7.051 2.475 9.023 1 98.62 90 ARG A C 1
ATOM 715 O O . ARG A 1 90 ? 7.742 3.301 9.617 1 98.62 90 ARG A O 1
ATOM 722 N N . LYS A 1 91 ? 6.543 1.403 9.539 1 96.94 91 LYS A N 1
ATOM 723 C CA . LYS A 1 91 ? 6.871 1.058 10.914 1 96.94 91 LYS A CA 1
ATOM 724 C C . LYS A 1 91 ? 8.367 0.784 11.07 1 96.94 91 LYS A C 1
ATOM 726 O O . LYS A 1 91 ? 9.039 0.429 10.102 1 96.94 91 LYS A O 1
ATOM 731 N N . LYS A 1 92 ? 8.805 0.94 12.227 1 96.5 92 LYS A N 1
ATOM 732 C CA . LYS A 1 92 ? 10.219 0.72 12.523 1 96.5 92 LYS A CA 1
ATOM 733 C C . LYS A 1 92 ? 10.68 -0.644 12.016 1 96.5 92 LYS A C 1
ATOM 735 O O . LYS A 1 92 ? 9.992 -1.647 12.203 1 96.5 92 LYS A O 1
ATOM 740 N N . GLY A 1 93 ? 11.805 -0.583 11.352 1 96.25 93 GLY A N 1
ATOM 741 C CA . GLY A 1 93 ? 12.438 -1.829 10.953 1 96.25 93 GLY A CA 1
ATOM 742 C C . GLY A 1 93 ? 12.023 -2.297 9.57 1 96.25 93 GLY A C 1
ATOM 743 O O . GLY A 1 93 ? 12.531 -3.305 9.078 1 96.25 93 GLY A O 1
ATOM 744 N N . LYS A 1 94 ? 11.172 -1.52 8.883 1 97 94 LYS A N 1
ATOM 745 C CA . LYS A 1 94 ? 10.648 -1.971 7.598 1 97 94 LYS A CA 1
ATOM 746 C C . LYS A 1 94 ? 11.344 -1.262 6.441 1 97 94 LYS A C 1
ATOM 748 O O . LYS A 1 94 ? 11.133 -1.605 5.277 1 97 94 LYS A O 1
ATOM 753 N N . LEU A 1 95 ? 12.172 -0.328 6.758 1 98.19 95 LEU A N 1
ATOM 754 C CA . LEU A 1 95 ? 12.914 0.389 5.73 1 98.19 95 LEU A CA 1
ATOM 755 C C . LEU A 1 95 ? 14.414 0.167 5.895 1 98.19 95 LEU A C 1
ATOM 757 O O . LEU A 1 95 ? 14.953 0.301 7 1 98.19 95 LEU A O 1
ATOM 761 N N . PRO A 1 96 ? 15.023 -0.153 4.82 1 97.75 96 PRO A N 1
ATOM 762 C CA . PRO A 1 96 ? 16.469 -0.379 4.879 1 97.75 96 PRO A CA 1
ATOM 763 C C . PRO A 1 96 ? 17.281 0.921 4.871 1 97.75 96 PRO A C 1
ATOM 765 O O . PRO A 1 96 ? 16.75 1.971 4.492 1 97.75 96 PRO A O 1
ATOM 768 N N . GLY A 1 97 ? 18.531 0.82 5.312 1 96.94 97 GLY A N 1
ATOM 769 C CA . GLY A 1 97 ? 19.406 1.979 5.301 1 96.94 97 GLY A CA 1
ATOM 770 C C . GLY A 1 97 ? 19.188 2.904 6.484 1 96.94 97 GLY A C 1
ATOM 771 O O . GLY A 1 97 ? 18.594 2.504 7.488 1 96.94 97 GLY A O 1
ATOM 772 N N . ALA A 1 98 ? 19.719 4.117 6.352 1 97.44 98 ALA A N 1
ATOM 773 C CA . ALA A 1 98 ? 19.562 5.117 7.402 1 97.44 98 ALA A CA 1
ATOM 774 C C . ALA A 1 98 ? 18.141 5.688 7.406 1 97.44 98 ALA A C 1
ATOM 776 O O . ALA A 1 98 ? 17.594 6.023 6.355 1 97.44 98 ALA A O 1
ATOM 777 N N . THR A 1 99 ? 17.547 5.742 8.602 1 98.31 99 THR A N 1
ATOM 778 C CA . THR A 1 99 ? 16.188 6.23 8.727 1 98.31 99 THR A CA 1
ATOM 779 C C . THR A 1 99 ? 16.078 7.293 9.812 1 98.31 99 THR A C 1
ATOM 781 O O . THR A 1 99 ? 16.969 7.402 10.664 1 98.31 99 THR A O 1
ATOM 784 N N . ILE A 1 100 ? 15.117 8.141 9.664 1 98.38 100 ILE A N 1
ATOM 785 C CA . ILE A 1 100 ? 14.648 9.047 10.711 1 98.38 100 ILE A CA 1
ATOM 786 C C . ILE A 1 100 ? 13.398 8.469 11.367 1 98.38 100 ILE A C 1
ATOM 788 O O . ILE A 1 100 ? 12.508 7.949 10.68 1 98.38 100 ILE A O 1
ATOM 792 N N . GLU A 1 101 ? 13.352 8.562 12.695 1 97.94 101 GLU A N 1
ATOM 793 C CA . GLU A 1 101 ? 12.25 7.914 13.406 1 97.94 101 GLU A CA 1
ATOM 794 C C . GLU A 1 101 ? 11.453 8.922 14.227 1 97.94 101 GLU A C 1
ATOM 796 O O . GLU A 1 101 ? 11.977 9.969 14.609 1 97.94 101 GLU A O 1
ATOM 801 N N . ALA A 1 102 ? 10.234 8.695 14.383 1 96.19 102 ALA A N 1
ATOM 802 C CA . ALA A 1 102 ? 9.344 9.391 15.305 1 96.19 102 ALA A CA 1
ATOM 803 C C . ALA A 1 102 ? 8.383 8.414 15.977 1 96.19 102 ALA A C 1
ATOM 805 O O . ALA A 1 102 ? 8.039 7.379 15.406 1 96.19 102 ALA A O 1
ATOM 806 N N . SER A 1 103 ? 7.961 8.781 17.172 1 93.75 103 SER A N 1
ATOM 807 C CA . SER A 1 103 ? 7.145 7.863 17.953 1 93.75 103 SER A CA 1
ATOM 808 C C . SER A 1 103 ? 5.727 8.398 18.141 1 93.75 103 SER A C 1
ATOM 810 O O . SER A 1 103 ? 5.48 9.594 17.953 1 93.75 103 SER A O 1
ATOM 812 N N . TYR A 1 104 ? 4.836 7.523 18.375 1 88.94 104 TYR A N 1
ATOM 813 C CA . TYR A 1 104 ? 3.479 7.863 18.781 1 88.94 104 TYR A CA 1
ATOM 814 C C . TYR A 1 104 ? 2.936 6.844 19.766 1 88.94 104 TYR A C 1
ATOM 816 O O . TYR A 1 104 ? 3.35 5.68 19.766 1 88.94 104 TYR A O 1
ATOM 824 N N . VAL A 1 105 ? 2.143 7.32 20.625 1 83.19 105 VAL A N 1
ATOM 825 C CA . VAL A 1 105 ? 1.623 6.504 21.703 1 83.19 105 VAL A CA 1
ATOM 826 C C . VAL A 1 105 ? 0.372 5.762 21.25 1 83.19 105 VAL A C 1
ATOM 828 O O . VAL A 1 105 ? -0.491 6.336 20.578 1 83.19 105 VAL A O 1
ATOM 831 N N . LYS A 1 106 ? 0.33 4.48 21.562 1 77.19 106 LYS A N 1
ATOM 832 C CA . LYS A 1 106 ? -0.864 3.656 21.406 1 77.19 106 LYS A CA 1
ATOM 833 C C . LYS A 1 106 ? -1.552 3.436 22.75 1 77.19 106 LYS A C 1
ATOM 835 O O . LYS A 1 106 ? -1.111 3.963 23.781 1 77.19 106 LYS A O 1
ATOM 840 N N . GLU A 1 107 ? -2.75 2.881 22.656 1 67.38 107 GLU A N 1
ATOM 841 C CA . GLU A 1 107 ? -3.438 2.539 23.906 1 67.38 107 GLU A CA 1
ATOM 842 C C . GLU A 1 107 ? -2.518 1.771 24.844 1 67.38 107 GLU A C 1
ATOM 844 O O . GLU A 1 107 ? -2.482 2.049 26.047 1 67.38 107 GLU A O 1
ATOM 849 N N . TYR A 1 108 ? -1.751 0.774 24.125 1 69.06 108 TYR A N 1
ATOM 850 C CA . TYR A 1 108 ? -0.788 0.008 24.906 1 69.06 108 TYR A CA 1
ATOM 851 C C . TYR A 1 108 ? 0.609 0.115 24.312 1 69.06 108 TYR A C 1
ATOM 853 O O . TYR A 1 108 ? 0.893 -0.481 23.266 1 69.06 108 TYR A O 1
ATOM 861 N N . GLY A 1 109 ? 1.418 1.003 24.828 1 83.81 109 GLY A N 1
ATOM 862 C CA . GLY A 1 109 ? 2.818 1.077 24.453 1 83.81 109 GLY A CA 1
ATOM 863 C C . GLY A 1 109 ? 3.098 2.156 23.422 1 83.81 109 GLY A C 1
ATOM 864 O O . GLY A 1 109 ? 2.342 3.123 23.297 1 83.81 109 GLY A O 1
ATOM 865 N N . GLU A 1 110 ? 4.297 2.096 22.797 1 88.88 110 GLU A N 1
ATOM 866 C CA . GLU A 1 110 ? 4.77 3.088 21.828 1 88.88 110 GLU A CA 1
ATOM 867 C C . GLU A 1 110 ? 5.18 2.43 20.516 1 88.88 110 GLU A C 1
ATOM 869 O O . GLU A 1 110 ? 5.723 1.323 20.516 1 88.88 110 GLU A O 1
ATOM 874 N N . ASP A 1 111 ? 4.68 2.982 19.5 1 92 111 ASP A N 1
ATOM 875 C CA . ASP A 1 111 ? 5.133 2.555 18.172 1 92 111 ASP A CA 1
ATOM 876 C C . ASP A 1 111 ? 5.949 3.65 17.5 1 92 111 ASP A C 1
ATOM 878 O O . ASP A 1 111 ? 5.922 4.809 17.922 1 92 111 ASP A O 1
ATOM 882 N N . ARG A 1 112 ? 6.762 3.201 16.578 1 96.25 112 ARG A N 1
ATOM 883 C CA . ARG A 1 112 ? 7.613 4.137 15.852 1 96.25 112 ARG A CA 1
ATOM 884 C C . ARG A 1 112 ? 7.418 3.996 14.352 1 96.25 112 ARG A C 1
ATOM 886 O O . ARG A 1 112 ? 7.207 2.889 13.844 1 96.25 112 ARG A O 1
ATOM 893 N N . VAL A 1 113 ? 7.438 5.113 13.742 1 98.12 113 VAL A N 1
ATOM 894 C CA . VAL A 1 113 ? 7.43 5.148 12.281 1 98.12 113 VAL A CA 1
ATOM 895 C C . VAL A 1 113 ? 8.734 5.758 11.773 1 98.12 113 VAL A C 1
ATOM 897 O O . VAL A 1 113 ? 9.406 6.492 12.5 1 98.12 113 VAL A O 1
ATOM 900 N N . GLU A 1 114 ? 9.055 5.406 10.57 1 98.69 114 GLU A N 1
ATOM 901 C CA . GLU A 1 114 ? 10.336 5.816 10 1 98.69 114 GLU A CA 1
ATOM 902 C C . GLU A 1 114 ? 10.172 6.301 8.562 1 98.69 114 GLU A C 1
ATOM 904 O O . GLU A 1 114 ? 9.219 5.918 7.875 1 98.69 114 GLU A O 1
ATOM 909 N N . ILE A 1 115 ? 11.047 7.137 8.156 1 98.56 115 ILE A N 1
ATOM 910 C CA . ILE A 1 115 ? 11.305 7.5 6.766 1 98.56 115 ILE A CA 1
ATOM 911 C C . ILE A 1 115 ? 12.797 7.352 6.469 1 98.56 115 ILE A C 1
ATOM 913 O O . ILE A 1 115 ? 13.633 7.434 7.379 1 98.56 115 ILE A O 1
ATOM 917 N N . GLN A 1 116 ? 13.109 7.039 5.258 1 98.5 116 GLN A N 1
ATOM 918 C CA . GLN A 1 116 ? 14.523 6.918 4.914 1 98.5 116 GLN A CA 1
ATOM 919 C C . GLN A 1 116 ? 15.195 8.289 4.828 1 98.5 116 GLN A C 1
ATOM 921 O O . GLN A 1 116 ? 14.602 9.242 4.324 1 98.5 116 GLN A O 1
ATOM 926 N N . GLU A 1 117 ? 16.422 8.359 5.32 1 98.06 117 GLU A N 1
ATOM 927 C CA . GLU A 1 117 ? 17.172 9.602 5.164 1 98.06 117 GLU A CA 1
ATOM 928 C C . GLU A 1 117 ? 17.344 9.969 3.693 1 98.06 117 GLU A C 1
ATOM 930 O O . GLU A 1 117 ? 17.594 9.102 2.855 1 98.06 117 GLU A O 1
ATOM 935 N N . GLY A 1 118 ? 17.062 11.219 3.4 1 97.56 118 GLY A N 1
ATOM 936 C CA . GLY A 1 118 ? 17.219 11.68 2.031 1 97.56 118 GLY A CA 1
ATOM 937 C C . GLY A 1 118 ? 15.938 11.633 1.229 1 97.56 118 GLY A C 1
ATOM 938 O O . GLY A 1 118 ? 15.859 12.188 0.13 1 97.56 118 GLY A O 1
ATOM 939 N N . ALA A 1 119 ? 14.93 11.008 1.804 1 98.06 119 ALA A N 1
ATOM 940 C CA . ALA A 1 119 ? 13.648 10.922 1.101 1 98.06 119 ALA A CA 1
ATOM 941 C C . ALA A 1 119 ? 12.984 12.289 0.991 1 98.06 119 ALA A C 1
ATOM 943 O O . ALA A 1 119 ? 12.211 12.539 0.065 1 98.06 119 ALA A O 1
ATOM 944 N N . ILE A 1 120 ? 13.242 13.125 1.991 1 98.31 120 ILE A N 1
ATOM 945 C CA . ILE A 1 120 ? 12.789 14.508 2.023 1 98.31 120 ILE A CA 1
ATOM 946 C C . ILE A 1 120 ? 13.984 15.453 2.104 1 98.31 120 ILE A C 1
ATOM 948 O O . ILE A 1 120 ? 14.922 15.203 2.863 1 98.31 120 ILE A O 1
ATOM 952 N N . LYS A 1 121 ? 13.953 16.453 1.251 1 97.88 121 LYS A N 1
ATOM 953 C CA . LYS A 1 121 ? 15.016 17.453 1.271 1 97.88 121 LYS A CA 1
ATOM 954 C C . LYS A 1 121 ? 14.617 18.656 2.119 1 97.88 121 LYS A C 1
ATOM 956 O O . LYS A 1 121 ? 13.43 18.875 2.371 1 97.88 121 LYS A O 1
ATOM 961 N N . ASN A 1 122 ? 15.617 19.406 2.482 1 98.38 122 ASN A N 1
ATOM 962 C CA . ASN A 1 122 ? 15.359 20.609 3.264 1 98.38 122 ASN A CA 1
ATOM 963 C C . ASN A 1 122 ? 14.422 21.562 2.531 1 98.38 122 ASN A C 1
ATOM 965 O O . ASN A 1 122 ? 14.672 21.922 1.382 1 98.38 122 ASN A O 1
ATOM 969 N N . GLY A 1 123 ? 13.328 21.891 3.211 1 98.44 123 GLY A N 1
ATOM 970 C CA . GLY A 1 123 ? 12.406 22.875 2.65 1 98.44 123 GLY A CA 1
ATOM 971 C C . GLY A 1 123 ? 11.305 22.25 1.824 1 98.44 123 GLY A C 1
ATOM 972 O O . GLY A 1 123 ? 10.375 22.938 1.395 1 98.44 123 GLY A O 1
ATOM 973 N N . ASP A 1 124 ? 11.359 20.938 1.635 1 98.75 124 ASP A N 1
ATOM 974 C CA . ASP A 1 124 ? 10.344 20.25 0.843 1 98.75 124 ASP A CA 1
ATOM 975 C C . ASP A 1 124 ? 8.953 20.438 1.452 1 98.75 124 ASP A C 1
ATOM 977 O O . ASP A 1 124 ? 8.789 20.375 2.674 1 98.75 124 ASP A O 1
ATOM 981 N N . ILE A 1 125 ? 8.016 20.688 0.599 1 98.88 125 ILE A N 1
ATOM 982 C CA . ILE A 1 125 ? 6.609 20.656 0.994 1 98.88 125 ILE A CA 1
ATOM 983 C C . ILE A 1 125 ? 6.023 19.281 0.735 1 98.88 125 ILE A C 1
ATOM 985 O O . ILE A 1 125 ? 6.008 18.797 -0.404 1 98.88 125 ILE A O 1
ATOM 989 N N . VAL A 1 126 ? 5.504 18.672 1.808 1 98.94 126 VAL A N 1
ATOM 990 C CA . VAL A 1 126 ? 5.086 17.281 1.722 1 98.94 126 VAL A CA 1
ATOM 991 C C . VAL A 1 126 ? 3.574 17.172 1.91 1 98.94 126 VAL A C 1
ATOM 993 O O . VAL A 1 126 ? 3.008 17.828 2.795 1 98.94 126 VAL A O 1
ATOM 996 N N . PHE A 1 127 ? 2.898 16.484 1.036 1 98.94 127 PHE A N 1
ATOM 997 C CA . PHE A 1 127 ? 1.503 16.109 1.219 1 98.94 127 PHE A CA 1
ATOM 998 C C . PHE A 1 127 ? 1.398 14.742 1.894 1 98.94 127 PHE A C 1
ATOM 1000 O O . PHE A 1 127 ? 1.872 13.742 1.356 1 98.94 127 PHE A O 1
ATOM 1007 N N . LEU A 1 128 ? 0.766 14.656 3.088 1 98.88 128 LEU A N 1
ATOM 1008 C CA . LEU A 1 128 ? 0.604 13.414 3.834 1 98.88 128 LEU A CA 1
ATOM 1009 C C . LEU A 1 128 ? -0.738 12.758 3.52 1 98.88 128 LEU A C 1
ATOM 1011 O O . LEU A 1 128 ? -1.759 13.445 3.426 1 98.88 128 LEU A O 1
ATOM 1015 N N . ILE A 1 129 ? -0.723 11.422 3.361 1 98.88 129 ILE A N 1
ATOM 1016 C CA . ILE A 1 129 ? -1.982 10.766 3.037 1 98.88 129 ILE A CA 1
ATOM 1017 C C . ILE A 1 129 ? -2.111 9.477 3.844 1 98.88 129 ILE A C 1
ATOM 1019 O O . ILE A 1 129 ? -1.142 8.727 3.988 1 98.88 129 ILE A O 1
ATOM 1023 N N . ASP A 1 130 ? -3.197 9.211 4.41 1 98.56 130 ASP A N 1
ATOM 1024 C CA . ASP A 1 130 ? -3.59 7.977 5.078 1 98.56 130 ASP A CA 1
ATOM 1025 C C . ASP A 1 130 ? -5.09 7.723 4.926 1 98.56 130 ASP A C 1
ATOM 1027 O O . ASP A 1 130 ? -5.805 8.531 4.332 1 98.56 130 ASP A O 1
ATOM 1031 N N . ASP A 1 131 ? -5.559 6.574 5.406 1 98.25 131 ASP A N 1
ATOM 1032 C CA . ASP A 1 131 ? -6.961 6.242 5.176 1 98.25 131 ASP A CA 1
ATOM 1033 C C . ASP A 1 131 ? -7.84 6.754 6.309 1 98.25 131 ASP A C 1
ATOM 1035 O O . ASP A 1 131 ? -8.992 7.133 6.086 1 98.25 131 ASP A O 1
ATOM 1039 N N . LEU A 1 132 ? -7.285 6.785 7.555 1 97.5 132 LEU A N 1
ATOM 1040 C CA . LEU A 1 132 ? -8.203 6.996 8.664 1 97.5 132 LEU A CA 1
ATOM 1041 C C . LEU A 1 132 ? -7.52 7.75 9.797 1 97.5 132 LEU A C 1
ATOM 1043 O O . LEU A 1 132 ? -6.371 7.457 10.141 1 97.5 132 LEU A O 1
ATOM 1047 N N . LEU A 1 133 ? -8.195 8.758 10.336 1 97 133 LEU A N 1
ATOM 1048 C CA . LEU A 1 133 ? -7.793 9.469 11.539 1 97 133 LEU A CA 1
ATOM 1049 C C . LEU A 1 133 ? -8.625 9.023 12.742 1 97 133 LEU A C 1
ATOM 1051 O O . LEU A 1 133 ? -9.836 9.234 12.773 1 97 133 LEU A O 1
ATOM 1055 N N . ALA A 1 134 ? -7.977 8.406 13.609 1 94.31 134 ALA A N 1
ATOM 1056 C CA . ALA A 1 134 ? -8.602 8.086 14.891 1 94.31 134 ALA A CA 1
ATOM 1057 C C . ALA A 1 134 ? -8.133 9.047 15.984 1 94.31 134 ALA A C 1
ATOM 1059 O O . ALA A 1 134 ? -8.625 10.18 16.078 1 94.31 134 ALA A O 1
ATOM 1060 N N . THR A 1 135 ? -7.09 8.703 16.719 1 94 135 THR A N 1
ATOM 1061 C CA . THR A 1 135 ? -6.629 9.547 17.812 1 94 135 THR A CA 1
ATOM 1062 C C . THR A 1 135 ? -5.598 10.562 17.328 1 94 135 THR A C 1
ATOM 1064 O O . THR A 1 135 ? -5.25 11.5 18.047 1 94 135 THR A O 1
ATOM 1067 N N . GLY A 1 136 ? -5.105 10.312 16.172 1 96.12 136 GLY A N 1
ATOM 1068 C CA . GLY A 1 136 ? -4.215 11.281 15.547 1 96.12 136 GLY A CA 1
ATOM 1069 C C . GLY A 1 136 ? -2.748 11.023 15.836 1 96.12 136 GLY A C 1
ATOM 1070 O O . GLY A 1 136 ? -1.873 11.711 15.32 1 96.12 136 GLY A O 1
ATOM 1071 N N . GLY A 1 137 ? -2.455 9.953 16.609 1 95.5 137 GLY A N 1
ATOM 1072 C CA . GLY A 1 137 ? -1.093 9.648 17.031 1 95.5 137 GLY A CA 1
ATOM 1073 C C . GLY A 1 137 ? -0.171 9.352 15.859 1 95.5 137 GLY A C 1
ATOM 1074 O O . GLY A 1 137 ? 0.914 9.93 15.75 1 95.5 137 GLY A O 1
ATOM 1075 N N . THR A 1 138 ? -0.613 8.469 14.953 1 96.38 138 THR A N 1
ATOM 1076 C CA . THR A 1 138 ? 0.211 8.07 13.82 1 96.38 138 THR A CA 1
ATOM 1077 C C . THR A 1 138 ? 0.471 9.25 12.891 1 96.38 138 THR A C 1
ATOM 1079 O O . THR A 1 138 ? 1.604 9.469 12.453 1 96.38 138 THR A O 1
ATOM 1082 N N . LEU A 1 139 ? -0.534 10.039 12.625 1 98 139 LEU A N 1
ATOM 1083 C CA . LEU A 1 139 ? -0.385 11.18 11.734 1 98 139 LEU A CA 1
ATOM 1084 C C . LEU A 1 139 ? 0.503 12.25 12.359 1 98 139 LEU A C 1
ATOM 1086 O O . LEU A 1 139 ? 1.271 12.914 11.656 1 98 139 LEU A O 1
ATOM 1090 N N . ARG A 1 140 ? 0.417 12.43 13.648 1 98.19 140 ARG A N 1
ATOM 1091 C CA . ARG A 1 140 ? 1.322 13.344 14.344 1 98.19 140 ARG A CA 1
ATOM 1092 C C . ARG A 1 140 ? 2.771 12.883 14.203 1 98.19 140 ARG A C 1
ATOM 1094 O O . ARG A 1 140 ? 3.654 13.688 13.891 1 98.19 140 ARG A O 1
ATOM 1101 N N . ALA A 1 141 ? 2.977 11.617 14.453 1 98.12 141 ALA A N 1
ATOM 1102 C CA . ALA A 1 141 ? 4.32 11.062 14.305 1 98.12 141 ALA A CA 1
ATOM 1103 C C . ALA A 1 141 ? 4.844 11.281 12.891 1 98.12 141 ALA A C 1
ATOM 1105 O O . ALA A 1 141 ? 6.02 11.602 12.695 1 98.12 141 ALA A O 1
ATOM 1106 N N . ALA A 1 142 ? 3.975 11.094 11.93 1 98.44 142 ALA A N 1
ATOM 1107 C CA . ALA A 1 142 ? 4.352 11.305 10.539 1 98.44 142 ALA A CA 1
ATOM 1108 C C . ALA A 1 142 ? 4.73 12.766 10.289 1 98.44 142 ALA A C 1
ATOM 1110 O O . ALA A 1 142 ? 5.715 13.055 9.602 1 98.44 142 ALA A O 1
ATOM 1111 N N . THR A 1 143 ? 3.959 13.664 10.812 1 98.44 143 THR A N 1
ATOM 1112 C CA . THR A 1 143 ? 4.246 15.094 10.695 1 98.44 143 THR A CA 1
ATOM 1113 C C . THR A 1 143 ? 5.605 15.414 11.305 1 98.44 143 THR A C 1
ATOM 1115 O O . THR A 1 143 ? 6.406 16.141 10.703 1 98.44 143 THR A O 1
ATOM 1118 N N . ASP A 1 144 ? 5.836 14.812 12.461 1 98.12 144 ASP A N 1
ATOM 1119 C CA . ASP A 1 144 ? 7.109 15.023 13.141 1 98.12 144 ASP A CA 1
ATOM 1120 C C . ASP A 1 144 ? 8.273 14.508 12.297 1 98.12 144 ASP A C 1
ATOM 1122 O O . ASP A 1 144 ? 9.336 15.133 12.242 1 98.12 144 ASP A O 1
ATOM 1126 N N . LEU A 1 145 ? 8.094 13.43 11.672 1 98.38 145 LEU A N 1
ATOM 1127 C CA . LEU A 1 145 ? 9.117 12.852 10.805 1 98.38 145 LEU A CA 1
ATOM 1128 C C . LEU A 1 145 ? 9.469 13.812 9.672 1 98.38 145 LEU A C 1
ATOM 1130 O O . LEU A 1 145 ? 10.641 14 9.359 1 98.38 145 LEU A O 1
ATOM 1134 N N . VAL A 1 146 ? 8.438 14.359 9.047 1 98.56 146 VAL A N 1
ATOM 1135 C CA . VAL A 1 146 ? 8.641 15.273 7.926 1 98.56 146 VAL A CA 1
ATOM 1136 C C . VAL A 1 146 ? 9.453 16.484 8.383 1 98.56 146 VAL A C 1
ATOM 1138 O O . VAL A 1 146 ? 10.414 16.875 7.715 1 98.56 146 VAL A O 1
ATOM 1141 N N . VAL A 1 147 ? 9.102 16.984 9.523 1 98.44 147 VAL A N 1
ATOM 1142 C CA . VAL A 1 147 ? 9.781 18.156 10.055 1 98.44 147 VAL A CA 1
ATOM 1143 C C . VAL A 1 147 ? 11.227 17.797 10.422 1 98.44 147 VAL A C 1
ATOM 1145 O O . VAL A 1 147 ? 12.156 18.516 10.078 1 98.44 147 VAL A O 1
ATOM 1148 N N . LYS A 1 148 ? 11.406 16.672 11.062 1 98.25 148 LYS A N 1
ATOM 1149 C CA . LYS A 1 148 ? 12.742 16.203 11.445 1 98.25 148 LYS A CA 1
ATOM 1150 C C . LYS A 1 148 ? 13.617 15.992 10.211 1 98.25 148 LYS A C 1
ATOM 1152 O O . LYS A 1 148 ? 14.836 16.188 10.273 1 98.25 148 LYS A O 1
ATOM 1157 N N . ALA A 1 149 ? 12.992 15.617 9.148 1 98.25 149 ALA A N 1
ATOM 1158 C CA . ALA A 1 149 ? 13.719 15.352 7.91 1 98.25 149 ALA A CA 1
ATOM 1159 C C . ALA A 1 149 ? 14.047 16.656 7.184 1 98.25 149 ALA A C 1
ATOM 1161 O O . ALA A 1 149 ? 14.742 16.641 6.164 1 98.25 149 ALA A O 1
ATOM 1162 N N . GLY A 1 150 ? 13.484 17.766 7.633 1 98.19 150 GLY A N 1
ATOM 1163 C CA . GLY A 1 150 ? 13.805 19.078 7.082 1 98.19 150 GLY A CA 1
ATOM 1164 C C . GLY A 1 150 ? 12.695 19.641 6.223 1 98.19 150 GLY A C 1
ATOM 1165 O O . GLY A 1 150 ? 12.852 20.734 5.648 1 98.19 150 GLY A O 1
ATOM 1166 N N . GLY A 1 151 ? 11.594 18.906 6.129 1 98.56 151 GLY A N 1
ATOM 1167 C CA . GLY A 1 151 ? 10.477 19.359 5.312 1 98.56 151 GLY A CA 1
ATOM 1168 C C . GLY A 1 151 ? 9.391 20.047 6.121 1 98.56 151 GLY A C 1
ATOM 1169 O O . GLY A 1 151 ? 9.562 20.297 7.312 1 98.56 151 GLY A O 1
ATOM 1170 N N . LYS A 1 152 ? 8.328 20.375 5.414 1 98.25 152 LYS A N 1
ATOM 1171 C CA . LYS A 1 152 ? 7.094 20.891 5.996 1 98.25 152 LYS A CA 1
ATOM 1172 C C . LYS A 1 152 ? 5.875 20.172 5.426 1 98.25 152 LYS A C 1
ATOM 1174 O O . LYS A 1 152 ? 5.863 19.797 4.25 1 98.25 152 LYS A O 1
ATOM 1179 N N . VAL A 1 153 ? 4.922 20.047 6.277 1 98.75 153 VAL A N 1
ATOM 1180 C CA . VAL A 1 153 ? 3.672 19.469 5.801 1 98.75 153 VAL A CA 1
ATOM 1181 C C . VAL A 1 153 ? 2.809 20.547 5.156 1 98.75 153 VAL A C 1
ATOM 1183 O O . VAL A 1 153 ? 2.377 21.484 5.824 1 98.75 153 VAL A O 1
ATOM 1186 N N . GLY A 1 154 ? 2.615 20.406 3.861 1 98.69 154 GLY A N 1
ATOM 1187 C CA . GLY A 1 154 ? 1.693 21.312 3.207 1 98.69 154 GLY A CA 1
ATOM 1188 C C . GLY A 1 154 ? 0.245 21.078 3.592 1 98.69 154 GLY A C 1
ATOM 1189 O O . GLY A 1 154 ? -0.493 22.031 3.865 1 98.69 154 GLY A O 1
ATOM 1190 N N . GLU A 1 155 ? -0.096 19.844 3.578 1 98.56 155 GLU A N 1
ATOM 1191 C CA . GLU A 1 155 ? -1.431 19.375 3.939 1 98.56 155 GLU A CA 1
ATOM 1192 C C . GLU A 1 155 ? -1.433 17.875 4.223 1 98.56 155 GLU A C 1
ATOM 1194 O O . GLU A 1 155 ? -0.595 17.141 3.697 1 98.56 155 GLU A O 1
ATOM 1199 N N . ALA A 1 156 ? -2.273 17.5 5.113 1 98.75 156 ALA A N 1
ATOM 1200 C CA . ALA A 1 156 ? -2.547 16.078 5.352 1 98.75 156 ALA A CA 1
ATOM 1201 C C . ALA A 1 156 ? -3.971 15.727 4.938 1 98.75 156 ALA A C 1
ATOM 1203 O O . ALA A 1 156 ? -4.891 16.531 5.082 1 98.75 156 ALA A O 1
ATOM 1204 N N . PHE A 1 157 ? -4.086 14.547 4.418 1 98.62 157 PHE A N 1
ATOM 1205 C CA . PHE A 1 157 ? -5.391 14.055 3.984 1 98.62 157 PHE A CA 1
ATOM 1206 C C . PHE A 1 157 ? -5.668 12.672 4.555 1 98.62 157 PHE A C 1
ATOM 1208 O O . PHE A 1 157 ? -4.785 11.805 4.559 1 98.62 157 PHE A O 1
ATOM 1215 N N . VAL A 1 158 ? -6.867 12.484 5.016 1 98.69 158 VAL A N 1
ATOM 1216 C CA . VAL A 1 158 ? -7.371 11.156 5.344 1 98.69 158 VAL A CA 1
ATOM 1217 C C . VAL A 1 158 ? -8.742 10.945 4.703 1 98.69 158 VAL A C 1
ATOM 1219 O O . VAL A 1 158 ? -9.5 11.906 4.52 1 98.69 158 VAL A O 1
ATOM 1222 N N . LEU A 1 159 ? -8.984 9.719 4.398 1 98.5 159 LEU A N 1
ATOM 1223 C CA . LEU A 1 159 ? -10.281 9.398 3.803 1 98.5 159 LEU A CA 1
ATOM 1224 C C . LEU A 1 159 ? -11.398 9.508 4.836 1 98.5 159 LEU A C 1
ATOM 1226 O O . LEU A 1 159 ? -12.461 10.07 4.551 1 98.5 159 LEU A O 1
ATOM 1230 N N . ILE A 1 160 ? -11.109 9.023 6.031 1 98.5 160 ILE A N 1
ATOM 1231 C CA . ILE A 1 160 ? -12.117 8.938 7.078 1 98.5 160 ILE A CA 1
ATOM 1232 C C . ILE A 1 160 ? -11.586 9.57 8.367 1 98.5 160 ILE A C 1
ATOM 1234 O O . ILE A 1 160 ? -10.438 9.344 8.742 1 98.5 160 ILE A O 1
ATOM 1238 N N . GLU A 1 161 ? -12.375 10.312 8.992 1 98 161 GLU A N 1
ATOM 1239 C CA . GLU A 1 161 ? -12.125 10.82 10.336 1 98 161 GLU A CA 1
ATOM 1240 C C . GLU A 1 161 ? -13.164 10.297 11.328 1 98 161 GLU A C 1
ATOM 1242 O O . GLU A 1 161 ? -14.367 10.359 11.062 1 98 161 GLU A O 1
ATOM 1247 N N . LEU A 1 162 ? -12.688 9.703 12.383 1 97.25 162 LEU A N 1
ATOM 1248 C CA . LEU A 1 162 ? -13.547 9.367 13.508 1 97.25 162 LEU A CA 1
ATOM 1249 C C . LEU A 1 162 ? -13.578 10.508 14.523 1 97.25 162 LEU A C 1
ATOM 1251 O O . LEU A 1 162 ? -12.805 10.516 15.477 1 97.25 162 LEU A O 1
ATOM 1255 N N . ALA A 1 163 ? -14.508 11.383 14.406 1 96.88 163 ALA A N 1
ATOM 1256 C CA . ALA A 1 163 ? -14.539 12.688 15.07 1 96.88 163 ALA A CA 1
ATOM 1257 C C . ALA A 1 163 ? -14.547 12.531 16.594 1 96.88 163 ALA A C 1
ATOM 1259 O O . ALA A 1 163 ? -13.891 13.297 17.297 1 96.88 163 ALA A O 1
ATOM 1260 N N . PRO A 1 164 ? -15.195 11.539 17.156 1 96.06 164 PRO A N 1
ATOM 1261 C CA . PRO A 1 164 ? -15.273 11.43 18.625 1 96.06 164 PRO A CA 1
ATOM 1262 C C . PRO A 1 164 ? -13.914 11.148 19.266 1 96.06 164 PRO A C 1
ATOM 1264 O O . PRO A 1 164 ? -13.758 11.328 20.469 1 96.06 164 PRO A O 1
ATOM 1267 N N . LEU A 1 165 ? -13.016 10.703 18.469 1 95.06 165 LEU A N 1
ATOM 1268 C CA . LEU A 1 165 ? -11.711 10.367 19.031 1 95.06 165 LEU A CA 1
ATOM 1269 C C . LEU A 1 165 ? -10.789 11.578 19.031 1 95.06 165 LEU A C 1
ATOM 1271 O O . LEU A 1 165 ? -9.648 11.492 19.516 1 95.06 165 LEU A O 1
ATOM 1275 N N . ASN A 1 166 ? -11.195 12.68 18.484 1 96.75 166 ASN A N 1
ATOM 1276 C CA . ASN A 1 166 ? -10.586 14 18.562 1 96.75 166 ASN A CA 1
ATOM 1277 C C . ASN A 1 166 ? -9.133 13.984 18.094 1 96.75 166 ASN A C 1
ATOM 1279 O O . ASN A 1 166 ? -8.258 14.562 18.734 1 96.75 166 ASN A O 1
ATOM 1283 N N . GLY A 1 167 ? -8.922 13.328 17 1 96.62 167 GLY A N 1
ATOM 1284 C CA . GLY A 1 167 ? -7.582 13.203 16.453 1 96.62 167 GLY A CA 1
ATOM 1285 C C . GLY A 1 167 ? -6.984 14.531 16.031 1 96.62 167 GLY A C 1
ATOM 1286 O O . GLY A 1 167 ? -5.77 14.719 16.094 1 96.62 167 GLY A O 1
ATOM 1287 N N . ARG A 1 168 ? -7.758 15.508 15.633 1 97.25 168 ARG A N 1
ATOM 1288 C CA . ARG A 1 168 ? -7.309 16.812 15.164 1 97.25 168 ARG A CA 1
ATOM 1289 C C . ARG A 1 168 ? -6.586 17.578 16.266 1 97.25 168 ARG A C 1
ATOM 1291 O O . ARG A 1 168 ? -5.723 18.406 15.992 1 97.25 168 ARG A O 1
ATOM 1298 N N . SER A 1 169 ? -6.938 17.219 17.484 1 97.56 169 SER A N 1
ATOM 1299 C CA . SER A 1 169 ? -6.336 17.938 18.609 1 97.56 169 SER A CA 1
ATOM 1300 C C . SER A 1 169 ? -4.832 17.672 18.672 1 97.56 169 SER A C 1
ATOM 1302 O O . SER A 1 169 ? -4.086 18.484 19.234 1 97.56 169 SER A O 1
ATOM 1304 N N . LYS A 1 170 ? -4.379 16.562 18.109 1 96.12 170 LYS A N 1
ATOM 1305 C CA . LYS A 1 170 ? -2.955 16.234 18.094 1 96.12 170 LYS A CA 1
ATOM 1306 C C . LYS A 1 170 ? -2.234 16.953 16.953 1 96.12 170 LYS A C 1
ATOM 1308 O O . LYS A 1 170 ? -1.004 16.953 16.891 1 96.12 170 LYS A O 1
ATOM 1313 N N . LEU A 1 171 ? -3.025 17.594 16.125 1 97.62 171 LEU A N 1
ATOM 1314 C CA . LEU A 1 171 ? -2.477 18.172 14.898 1 97.62 171 LEU A CA 1
ATOM 1315 C C . LEU A 1 171 ? -2.898 19.625 14.742 1 97.62 171 LEU A C 1
ATOM 1317 O O . LEU A 1 171 ? -3.408 20.031 13.695 1 97.62 171 LEU A O 1
ATOM 1321 N N . PRO A 1 172 ? -2.703 20.438 15.758 1 96.88 172 PRO A N 1
ATOM 1322 C CA . PRO A 1 172 ? -3.178 21.828 15.68 1 96.88 172 PRO A CA 1
ATOM 1323 C C . PRO A 1 172 ? -2.441 22.641 14.625 1 96.88 172 PRO A C 1
ATOM 1325 O O . PRO A 1 172 ? -2.969 23.641 14.141 1 96.88 172 PRO A O 1
ATOM 1328 N N . ASP A 1 173 ? -1.277 22.234 14.219 1 97.31 173 ASP A N 1
ATOM 1329 C CA . ASP A 1 173 ? -0.411 23 13.328 1 97.31 173 ASP A CA 1
ATOM 1330 C C . ASP A 1 173 ? -0.447 22.422 11.906 1 97.31 173 ASP A C 1
ATOM 1332 O O . ASP A 1 173 ? 0.366 22.812 11.062 1 97.31 173 ASP A O 1
ATOM 1336 N N . VAL A 1 174 ? -1.331 21.453 11.664 1 97.38 174 VAL A N 1
ATOM 1337 C CA . VAL A 1 174 ? -1.379 20.781 10.367 1 97.38 174 VAL A CA 1
ATOM 1338 C C . VAL A 1 174 ? -2.705 21.078 9.68 1 97.38 174 VAL A C 1
ATOM 1340 O O . VAL A 1 174 ? -3.771 20.953 10.281 1 97.38 174 VAL A O 1
ATOM 1343 N N . ASN A 1 175 ? -2.664 21.578 8.43 1 97.56 175 ASN A N 1
ATOM 1344 C CA . ASN A 1 175 ? -3.861 21.625 7.598 1 97.56 175 ASN A CA 1
ATOM 1345 C C . ASN A 1 175 ? -4.352 20.219 7.246 1 97.56 175 ASN A C 1
ATOM 1347 O O . ASN A 1 175 ? -3.734 19.531 6.43 1 97.56 175 ASN A O 1
ATOM 1351 N N . LEU A 1 176 ? -5.422 19.812 7.875 1 98.06 176 LEU A N 1
ATOM 1352 C CA . LEU A 1 176 ? -5.918 18.453 7.723 1 98.06 176 LEU A CA 1
ATOM 1353 C C . LEU A 1 176 ? -7.27 18.453 7.016 1 98.06 176 LEU A C 1
ATOM 1355 O O . LEU A 1 176 ? -8.211 19.109 7.453 1 98.06 176 LEU A O 1
ATOM 1359 N N . THR A 1 177 ? -7.336 17.75 5.922 1 97.81 177 THR A N 1
ATOM 1360 C CA . THR A 1 177 ? -8.57 17.562 5.172 1 97.81 177 THR A CA 1
ATOM 1361 C C . THR A 1 177 ? -9.047 16.109 5.273 1 97.81 177 THR A C 1
ATOM 1363 O O . THR A 1 177 ? -8.242 15.188 5.191 1 97.81 177 THR A O 1
ATOM 1366 N N . THR A 1 178 ? -10.273 15.914 5.461 1 97.88 178 THR A N 1
ATOM 1367 C CA . THR A 1 178 ? -10.914 14.609 5.465 1 97.88 178 THR A CA 1
ATOM 1368 C C . THR A 1 178 ? -12.047 14.555 4.449 1 97.88 178 THR A C 1
ATOM 1370 O O . THR A 1 178 ? -12.742 15.547 4.242 1 97.88 178 THR A O 1
ATOM 1373 N N . LEU A 1 179 ? -12.25 13.438 3.854 1 98.06 179 LEU A N 1
ATOM 1374 C CA . LEU A 1 179 ? -13.336 13.312 2.893 1 98.06 179 LEU A CA 1
ATOM 1375 C C . LEU A 1 179 ? -14.656 13.016 3.6 1 98.06 179 LEU A C 1
ATOM 1377 O O . LEU A 1 179 ? -15.688 13.609 3.271 1 98.06 179 LEU A O 1
ATOM 1381 N N . ILE A 1 180 ? -14.617 12.062 4.551 1 98 180 ILE A N 1
ATOM 1382 C CA . ILE A 1 180 ? -15.797 11.625 5.293 1 98 180 ILE A CA 1
ATOM 1383 C C . ILE A 1 180 ? -15.531 11.734 6.793 1 98 180 ILE A C 1
ATOM 1385 O O . ILE A 1 180 ? -14.469 11.312 7.273 1 98 180 ILE A O 1
ATOM 1389 N N . SER A 1 181 ? -16.359 12.297 7.512 1 97.62 181 SER A N 1
ATOM 1390 C CA . SER A 1 181 ? -16.297 12.359 8.969 1 97.62 181 SER A CA 1
ATOM 1391 C C . SER A 1 181 ? -17.469 11.641 9.609 1 97.62 181 SER A C 1
ATOM 1393 O O . SER A 1 181 ? -18.625 11.891 9.258 1 97.62 181 SER A O 1
ATOM 1395 N N . TYR A 1 182 ? -17.141 10.719 10.5 1 97.31 182 TYR A N 1
ATOM 1396 C CA . TYR A 1 182 ? -18.188 10.016 11.234 1 97.31 182 TYR A CA 1
ATOM 1397 C C . TYR A 1 182 ? -18.297 10.523 12.664 1 97.31 182 TYR A C 1
ATOM 1399 O O . TYR A 1 182 ? -17.281 10.789 13.312 1 97.31 182 TYR A O 1
ATOM 1407 N N . ASP A 1 183 ? -19.453 10.617 13.203 1 95.94 183 ASP A N 1
ATOM 1408 C CA . ASP A 1 183 ? -19.703 11.109 14.547 1 95.94 183 ASP A CA 1
ATOM 1409 C C . ASP A 1 183 ? -19.75 9.969 15.555 1 95.94 183 ASP A C 1
ATOM 1411 O O . ASP A 1 183 ? -20.078 10.172 16.734 1 95.94 183 ASP A O 1
ATOM 1415 N N . SER A 1 184 ? -19.5 8.766 15.055 1 90.88 184 SER A N 1
ATOM 1416 C CA . SER A 1 184 ? -19.422 7.59 15.922 1 90.88 184 SER A CA 1
ATOM 1417 C C . SER A 1 184 ? -18.156 6.785 15.633 1 90.88 184 SER A C 1
ATOM 1419 O O . SER A 1 184 ? -17.672 6.773 14.5 1 90.88 184 SER A O 1
ATOM 1421 N N . ALA A 1 185 ? -17.703 6.289 16.781 1 86.69 185 ALA A N 1
ATOM 1422 C CA . ALA A 1 185 ? -16.484 5.492 16.641 1 86.69 185 ALA A CA 1
ATOM 1423 C C . ALA A 1 185 ? -16.641 4.145 17.344 1 86.69 185 ALA A C 1
ATOM 1425 O O . ALA A 1 185 ? -17.422 4.012 18.281 1 86.69 185 ALA A O 1
ATOM 1426 N N . MET B 1 1 ? 7.434 -16.172 -21.688 1 45.53 1 MET B N 1
ATOM 1427 C CA . MET B 1 1 ? 8.344 -15.234 -22.344 1 45.53 1 MET B CA 1
ATOM 1428 C C . MET B 1 1 ? 8.047 -13.797 -21.922 1 45.53 1 MET B C 1
ATOM 1430 O O . MET B 1 1 ? 6.883 -13.422 -21.766 1 45.53 1 MET B O 1
ATOM 1434 N N . THR B 1 2 ? 9.023 -13.211 -21.234 1 62.19 2 THR B N 1
ATOM 1435 C CA . THR B 1 2 ? 8.883 -11.812 -20.859 1 62.19 2 THR B CA 1
ATOM 1436 C C . THR B 1 2 ? 8.57 -10.945 -22.062 1 62.19 2 THR B C 1
ATOM 1438 O O . THR B 1 2 ? 9.188 -11.102 -23.125 1 62.19 2 THR B O 1
ATOM 1441 N N . LEU B 1 3 ? 7.441 -10.281 -22.078 1 70.38 3 LEU B N 1
ATOM 1442 C CA . LEU B 1 3 ? 7.035 -9.383 -23.156 1 70.38 3 LEU B CA 1
ATOM 1443 C C . LEU B 1 3 ? 8.133 -8.375 -23.469 1 70.38 3 LEU B C 1
ATOM 1445 O O . LEU B 1 3 ? 8.883 -7.973 -22.578 1 70.38 3 LEU B O 1
ATOM 1449 N N . PRO B 1 4 ? 8.25 -8.117 -24.672 1 73.94 4 PRO B N 1
ATOM 1450 C CA . PRO B 1 4 ? 9.242 -7.125 -25.094 1 73.94 4 PRO B CA 1
ATOM 1451 C C . PRO B 1 4 ? 9.219 -5.867 -24.219 1 73.94 4 PRO B C 1
ATOM 1453 O O . PRO B 1 4 ? 10.273 -5.27 -23.969 1 73.94 4 PRO B O 1
ATOM 1456 N N . ARG B 1 5 ? 8.156 -5.645 -23.672 1 89.88 5 ARG B N 1
ATOM 1457 C CA . ARG B 1 5 ? 8.062 -4.418 -22.875 1 89.88 5 ARG B CA 1
ATOM 1458 C C . ARG B 1 5 ? 8.805 -4.562 -21.547 1 89.88 5 ARG B C 1
ATOM 1460 O O . ARG B 1 5 ? 9.352 -3.59 -21.031 1 89.88 5 ARG B O 1
ATOM 1467 N N . PHE B 1 6 ? 8.852 -5.82 -21.047 1 94.38 6 PHE B N 1
ATOM 1468 C CA . PHE B 1 6 ? 9.625 -6.039 -19.828 1 94.38 6 PHE B CA 1
ATOM 1469 C C . PHE B 1 6 ? 11.109 -5.824 -20.078 1 94.38 6 PHE B C 1
ATOM 1471 O O . PHE B 1 6 ? 11.812 -5.25 -19.25 1 94.38 6 PHE B O 1
ATOM 1478 N N . ASP B 1 7 ? 11.523 -6.203 -21.266 1 94.62 7 ASP B N 1
ATOM 1479 C CA . ASP B 1 7 ? 12.93 -6.039 -21.625 1 94.62 7 ASP B CA 1
ATOM 1480 C C . ASP B 1 7 ? 13.312 -4.562 -21.703 1 94.62 7 ASP B C 1
ATOM 1482 O O . ASP B 1 7 ? 14.438 -4.191 -21.391 1 94.62 7 ASP B O 1
ATOM 1486 N N . GLN B 1 8 ? 12.414 -3.773 -22.078 1 95.5 8 GLN B N 1
ATOM 1487 C CA . GLN B 1 8 ? 12.664 -2.346 -22.25 1 95.5 8 GLN B CA 1
ATOM 1488 C C . GLN B 1 8 ? 12.672 -1.628 -20.906 1 95.5 8 GLN B C 1
ATOM 1490 O O . GLN B 1 8 ? 13.492 -0.742 -20.672 1 95.5 8 GLN B O 1
ATOM 1495 N N . ILE B 1 9 ? 11.844 -2.072 -20 1 97.75 9 ILE B N 1
ATOM 1496 C CA . ILE B 1 9 ? 11.68 -1.309 -18.781 1 97.75 9 ILE B CA 1
ATOM 1497 C C . ILE B 1 9 ? 12.625 -1.842 -17.703 1 97.75 9 ILE B C 1
ATOM 1499 O O . ILE B 1 9 ? 13 -1.116 -16.781 1 97.75 9 ILE B O 1
ATOM 1503 N N . ARG B 1 10 ? 13.016 -3.064 -17.812 1 97.81 10 ARG B N 1
ATOM 1504 C CA . ARG B 1 10 ? 13.805 -3.754 -16.797 1 97.81 10 ARG B CA 1
ATOM 1505 C C . ARG B 1 10 ? 15.062 -2.967 -16.469 1 97.81 10 ARG B C 1
ATOM 1507 O O . ARG B 1 10 ? 15.336 -2.695 -15.289 1 97.81 10 ARG B O 1
ATOM 1514 N N . PRO B 1 11 ? 15.805 -2.484 -17.484 1 97.56 11 PRO B N 1
ATOM 1515 C CA . PRO B 1 11 ? 17.031 -1.742 -17.156 1 97.56 11 PRO B CA 1
ATOM 1516 C C . PRO B 1 11 ? 16.734 -0.425 -16.438 1 97.56 11 PRO B C 1
ATOM 1518 O O . PRO B 1 11 ? 17.516 -0.005 -15.57 1 97.56 11 PRO B O 1
ATOM 1521 N N . LYS B 1 12 ? 15.695 0.255 -16.766 1 98 12 LYS B N 1
ATOM 1522 C CA . LYS B 1 12 ? 15.305 1.495 -16.109 1 98 12 LYS B CA 1
ATOM 1523 C C . LYS B 1 12 ? 14.953 1.25 -14.633 1 98 12 LYS B C 1
ATOM 1525 O O . LYS B 1 12 ? 15.352 2.023 -13.758 1 98 12 LYS B O 1
ATOM 1530 N N . ILE B 1 13 ? 14.242 0.129 -14.359 1 98.62 13 ILE B N 1
ATOM 1531 C CA . ILE B 1 13 ? 13.852 -0.22 -13 1 98.62 13 ILE B CA 1
ATOM 1532 C C . ILE B 1 13 ? 15.086 -0.624 -12.195 1 98.62 13 ILE B C 1
ATOM 1534 O O . ILE B 1 13 ? 15.258 -0.19 -11.055 1 98.62 13 ILE B O 1
ATOM 1538 N N . GLU B 1 14 ? 15.914 -1.398 -12.797 1 97.88 14 GLU B N 1
ATOM 1539 C CA . GLU B 1 14 ? 17.094 -1.922 -12.117 1 97.88 14 GLU B CA 1
ATOM 1540 C C . GLU B 1 14 ? 18 -0.793 -11.633 1 97.88 14 GLU B C 1
ATOM 1542 O O . GLU B 1 14 ? 18.641 -0.908 -10.586 1 97.88 14 GLU B O 1
ATOM 1547 N N . GLN B 1 15 ? 17.984 0.304 -12.375 1 98.06 15 GLN B N 1
ATOM 1548 C CA . GLN B 1 15 ? 18.812 1.455 -12.023 1 98.06 15 GLN B CA 1
ATOM 1549 C C . GLN B 1 15 ? 18.344 2.092 -10.719 1 98.06 15 GLN B C 1
ATOM 1551 O O . GLN B 1 15 ? 19.078 2.854 -10.094 1 98.06 15 GLN B O 1
ATOM 1556 N N . HIS B 1 16 ? 17.141 1.758 -10.312 1 98.25 16 HIS B N 1
ATOM 1557 C CA . HIS B 1 16 ? 16.578 2.395 -9.125 1 98.25 16 HIS B CA 1
ATOM 1558 C C . HIS B 1 16 ? 16.531 1.424 -7.949 1 98.25 16 HIS B C 1
ATOM 1560 O O . HIS B 1 16 ? 15.992 1.747 -6.895 1 98.25 16 HIS B O 1
ATOM 1566 N N . ILE B 1 17 ? 17.078 0.194 -8.133 1 98.25 17 ILE B N 1
ATOM 1567 C CA . ILE B 1 17 ? 17.156 -0.766 -7.039 1 98.25 17 ILE B CA 1
ATOM 1568 C C . ILE B 1 17 ? 18.469 -0.577 -6.281 1 98.25 17 ILE B C 1
ATOM 1570 O O . ILE B 1 17 ? 19.547 -0.629 -6.875 1 98.25 17 ILE B O 1
ATOM 1574 N N . ARG B 1 18 ? 18.359 -0.308 -5.008 1 97.5 18 ARG B N 1
ATOM 1575 C CA . ARG B 1 18 ? 19.531 -0.06 -4.176 1 97.5 18 ARG B CA 1
ATOM 1576 C C . ARG B 1 18 ? 19.859 -1.27 -3.301 1 97.5 18 ARG B C 1
ATOM 1578 O O . ARG B 1 18 ? 18.953 -1.871 -2.715 1 97.5 18 ARG B O 1
ATOM 1585 N N . GLU B 1 19 ? 21.062 -1.623 -3.266 1 96.88 19 GLU B N 1
ATOM 1586 C CA . GLU B 1 19 ? 21.5 -2.68 -2.361 1 96.88 19 GLU B CA 1
ATOM 1587 C C . GLU B 1 19 ? 21.828 -2.121 -0.979 1 96.88 19 GLU B C 1
ATOM 1589 O O . GLU B 1 19 ? 22.531 -1.116 -0.861 1 96.88 19 GLU B O 1
ATOM 1594 N N . VAL B 1 20 ? 21.281 -2.73 0.015 1 97.06 20 VAL B N 1
ATOM 1595 C CA . VAL B 1 20 ? 21.578 -2.369 1.396 1 97.06 20 VAL B CA 1
ATOM 1596 C C . VAL B 1 20 ? 22.047 -3.604 2.162 1 97.06 20 VAL B C 1
ATOM 1598 O O . VAL B 1 20 ? 21.266 -4.539 2.385 1 97.06 20 VAL B O 1
ATOM 1601 N N . LYS B 1 21 ? 23.219 -3.652 2.58 1 95.44 21 LYS B N 1
ATOM 1602 C CA . LYS B 1 21 ? 23.797 -4.801 3.268 1 95.44 21 LYS B CA 1
ATOM 1603 C C . LYS B 1 21 ? 23.281 -4.91 4.699 1 95.44 21 LYS B C 1
ATOM 1605 O O . LYS B 1 21 ? 22.891 -3.906 5.301 1 95.44 21 LYS B O 1
ATOM 1610 N N . ASP B 1 22 ? 23.219 -6.117 5.215 1 94.88 22 ASP B N 1
ATOM 1611 C CA . ASP B 1 22 ? 22.969 -6.426 6.621 1 94.88 22 ASP B CA 1
ATOM 1612 C C . ASP B 1 22 ? 21.594 -5.922 7.055 1 94.88 22 ASP B C 1
ATOM 1614 O O . ASP B 1 22 ? 21.453 -5.336 8.133 1 94.88 22 ASP B O 1
ATOM 1618 N N . PHE B 1 23 ? 20.625 -6.078 6.203 1 94.62 23 PHE B N 1
ATOM 1619 C CA . PHE B 1 23 ? 19.234 -5.746 6.48 1 94.62 23 PHE B CA 1
ATOM 1620 C C . PHE B 1 23 ? 18.297 -6.859 6.012 1 94.62 23 PHE B C 1
ATOM 1622 O O . PHE B 1 23 ? 18.438 -7.359 4.891 1 94.62 23 PHE B O 1
ATOM 1629 N N . PRO B 1 24 ? 17.359 -7.168 6.773 1 90.94 24 PRO B N 1
ATOM 1630 C CA . PRO B 1 24 ? 17.031 -6.742 8.141 1 90.94 24 PRO B CA 1
ATOM 1631 C C . PRO B 1 24 ? 17.969 -7.344 9.188 1 90.94 24 PRO B C 1
ATOM 1633 O O . PRO B 1 24 ? 17.922 -6.957 10.352 1 90.94 24 PRO B O 1
ATOM 1636 N N . LYS B 1 25 ? 18.766 -8.305 8.711 1 90.25 25 LYS B N 1
ATOM 1637 C CA . LYS B 1 25 ? 19.766 -8.906 9.609 1 90.25 25 LYS B CA 1
ATOM 1638 C C . LYS B 1 25 ? 21.141 -8.953 8.953 1 90.25 25 LYS B C 1
ATOM 1640 O O . LYS B 1 25 ? 21.25 -8.828 7.734 1 90.25 25 LYS B O 1
ATOM 1645 N N . LYS B 1 26 ? 22.141 -9.164 9.773 1 92.38 26 LYS B N 1
ATOM 1646 C CA . LYS B 1 26 ? 23.516 -9.25 9.289 1 92.38 26 LYS B CA 1
ATOM 1647 C C . LYS B 1 26 ? 23.656 -10.359 8.242 1 92.38 26 LYS B C 1
ATOM 1649 O O . LYS B 1 26 ? 23.109 -11.453 8.414 1 92.38 26 LYS B O 1
ATOM 1654 N N . GLY B 1 27 ? 24.344 -10.078 7.102 1 90.69 27 GLY B N 1
ATOM 1655 C CA . GLY B 1 27 ? 24.625 -11.086 6.094 1 90.69 27 GLY B CA 1
ATOM 1656 C C . GLY B 1 27 ? 23.672 -11.031 4.91 1 90.69 27 GLY B C 1
ATOM 1657 O O . GLY B 1 27 ? 23.938 -11.633 3.867 1 90.69 27 GLY B O 1
ATOM 1658 N N . ILE B 1 28 ? 22.562 -10.273 5.051 1 90 28 ILE B N 1
ATOM 1659 C CA . ILE B 1 28 ? 21.562 -10.203 3.992 1 90 28 ILE B CA 1
ATOM 1660 C C . ILE B 1 28 ? 21.812 -8.969 3.133 1 90 28 ILE B C 1
ATOM 1662 O O . ILE B 1 28 ? 22.047 -7.879 3.658 1 90 28 ILE B O 1
ATOM 1666 N N . ASN B 1 29 ? 21.859 -9.164 1.854 1 93.88 29 ASN B N 1
ATOM 1667 C CA . ASN B 1 29 ? 21.906 -8.062 0.901 1 93.88 29 ASN B CA 1
ATOM 1668 C C . ASN B 1 29 ? 20.5 -7.672 0.436 1 93.88 29 ASN B C 1
ATOM 1670 O O . ASN B 1 29 ? 19.984 -8.25 -0.519 1 93.88 29 ASN B O 1
ATOM 1674 N N . PHE B 1 30 ? 20 -6.641 0.996 1 95.5 30 PHE B N 1
ATOM 1675 C CA . PHE B 1 30 ? 18.625 -6.234 0.761 1 95.5 30 PHE B CA 1
ATOM 1676 C C . PHE B 1 30 ? 18.5 -5.418 -0.522 1 95.5 30 PHE B C 1
ATOM 1678 O O . PHE B 1 30 ? 19.344 -4.562 -0.796 1 95.5 30 PHE B O 1
ATOM 1685 N N . ARG B 1 31 ? 17.531 -5.75 -1.311 1 97.75 31 ARG B N 1
ATOM 1686 C CA . ARG B 1 31 ? 17.219 -4.965 -2.5 1 97.75 31 ARG B CA 1
ATOM 1687 C C . ARG B 1 31 ? 16.094 -3.969 -2.219 1 97.75 31 ARG B C 1
ATOM 1689 O O . ARG B 1 31 ? 14.93 -4.352 -2.125 1 97.75 31 ARG B O 1
ATOM 1696 N N . ASP B 1 32 ? 16.516 -2.762 -2.076 1 97.88 32 ASP B N 1
ATOM 1697 C CA . ASP B 1 32 ? 15.594 -1.676 -1.738 1 97.88 32 ASP B CA 1
ATOM 1698 C C . ASP B 1 32 ? 14.945 -1.096 -2.992 1 97.88 32 ASP B C 1
ATOM 1700 O O . ASP B 1 32 ? 15.625 -0.521 -3.842 1 97.88 32 ASP B O 1
ATOM 1704 N N . ILE B 1 33 ? 13.633 -1.157 -3.045 1 98.56 33 ILE B N 1
ATOM 1705 C CA . ILE B 1 33 ? 12.93 -0.687 -4.234 1 98.56 33 ILE B CA 1
ATOM 1706 C C . ILE B 1 33 ? 12.461 0.75 -4.023 1 98.56 33 ILE B C 1
ATOM 1708 O O . ILE B 1 33 ? 11.922 1.373 -4.941 1 98.56 33 ILE B O 1
ATOM 1712 N N . MET B 1 34 ? 12.664 1.372 -2.877 1 98.5 34 MET B N 1
ATOM 1713 C CA . MET B 1 34 ? 12.062 2.658 -2.527 1 98.5 34 MET B CA 1
ATOM 1714 C C . MET B 1 34 ? 12.57 3.76 -3.455 1 98.5 34 MET B C 1
ATOM 1716 O O . MET B 1 34 ? 11.812 4.664 -3.818 1 98.5 34 MET B O 1
ATOM 1720 N N . PRO B 1 35 ? 13.82 3.715 -3.939 1 98.25 35 PRO B N 1
ATOM 1721 C CA . PRO B 1 35 ? 14.273 4.758 -4.859 1 98.25 35 PRO B CA 1
ATOM 1722 C C . PRO B 1 35 ? 13.445 4.828 -6.137 1 98.25 35 PRO B C 1
ATOM 1724 O O . PRO B 1 35 ? 13.375 5.879 -6.781 1 98.25 35 PRO B O 1
ATOM 1727 N N . LEU B 1 36 ? 12.797 3.727 -6.496 1 98.62 36 LEU B N 1
ATOM 1728 C CA . LEU B 1 36 ? 11.914 3.713 -7.66 1 98.62 36 LEU B CA 1
ATOM 1729 C C . LEU B 1 36 ? 10.836 4.781 -7.535 1 98.62 36 LEU B C 1
ATOM 1731 O O . LEU B 1 36 ? 10.453 5.402 -8.531 1 98.62 36 LEU B O 1
ATOM 1735 N N . PHE B 1 37 ? 10.414 5.102 -6.363 1 98.69 37 PHE B N 1
ATOM 1736 C CA . PHE B 1 37 ? 9.242 5.938 -6.117 1 98.69 37 PHE B CA 1
ATOM 1737 C C . PHE B 1 37 ? 9.617 7.414 -6.129 1 98.69 37 PHE B C 1
ATOM 1739 O O . PHE B 1 37 ? 8.766 8.281 -5.945 1 98.69 37 PHE B O 1
ATOM 1746 N N . THR B 1 38 ? 10.883 7.719 -6.371 1 98.25 38 THR B N 1
ATOM 1747 C CA . THR B 1 38 ? 11.297 9.094 -6.648 1 98.25 38 THR B CA 1
ATOM 1748 C C . THR B 1 38 ? 10.914 9.492 -8.07 1 98.25 38 THR B C 1
ATOM 1750 O O . THR B 1 38 ? 10.93 10.68 -8.414 1 98.25 38 THR B O 1
ATOM 1753 N N . ASN B 1 39 ? 10.555 8.469 -8.891 1 98.56 39 ASN B N 1
ATOM 1754 C CA . ASN B 1 39 ? 10.148 8.68 -10.281 1 98.56 39 ASN B CA 1
ATOM 1755 C C . ASN B 1 39 ? 8.742 8.164 -10.539 1 98.56 39 ASN B C 1
ATOM 1757 O O . ASN B 1 39 ? 8.57 7.043 -11.031 1 98.56 39 ASN B O 1
ATOM 1761 N N . PRO B 1 40 ? 7.766 9.031 -10.312 1 98.5 40 PRO B N 1
ATOM 1762 C CA . PRO B 1 40 ? 6.379 8.57 -10.422 1 98.5 40 PRO B CA 1
ATOM 1763 C C . PRO B 1 40 ? 6.012 8.125 -11.836 1 98.5 40 PRO B C 1
ATOM 1765 O O . PRO B 1 40 ? 5.207 7.207 -12.008 1 98.5 40 PRO B O 1
ATOM 1768 N N . GLN B 1 41 ? 6.602 8.688 -12.812 1 98.19 41 GLN B N 1
ATOM 1769 C CA . GLN B 1 41 ? 6.297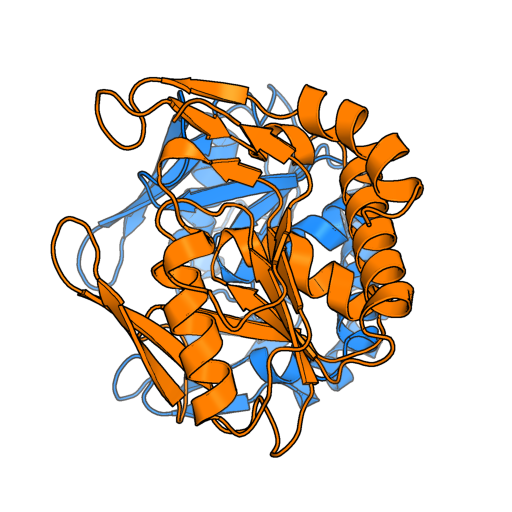 8.297 -14.18 1 98.19 41 GLN B CA 1
ATOM 1770 C C . GLN B 1 41 ? 6.809 6.895 -14.484 1 98.19 41 GLN B C 1
ATOM 1772 O O . GLN B 1 41 ? 6.156 6.129 -15.195 1 98.19 41 GLN B O 1
ATOM 1777 N N . LEU B 1 42 ? 7.957 6.609 -13.984 1 98.62 42 LEU B N 1
ATOM 1778 C CA . LEU B 1 42 ? 8.5 5.27 -14.172 1 98.62 42 LEU B CA 1
ATOM 1779 C C . LEU B 1 42 ? 7.645 4.227 -13.461 1 98.62 42 LEU B C 1
ATOM 1781 O O . LEU B 1 42 ? 7.438 3.131 -13.977 1 98.62 42 LEU B O 1
ATOM 1785 N N . VAL B 1 43 ? 7.141 4.535 -12.273 1 98.69 43 VAL B N 1
ATOM 1786 C CA . VAL B 1 43 ? 6.246 3.643 -11.547 1 98.69 43 VAL B CA 1
ATOM 1787 C C . VAL B 1 43 ? 4.977 3.402 -12.359 1 98.69 43 VAL B C 1
ATOM 1789 O O . VAL B 1 43 ? 4.531 2.262 -12.5 1 98.69 43 VAL B O 1
ATOM 1792 N N . ASN B 1 44 ? 4.457 4.496 -12.836 1 98.69 44 ASN B N 1
ATOM 1793 C CA . ASN B 1 44 ? 3.275 4.383 -13.688 1 98.69 44 ASN B CA 1
ATOM 1794 C C . ASN B 1 44 ? 3.541 3.49 -14.898 1 98.69 44 ASN B C 1
ATOM 1796 O O . ASN B 1 44 ? 2.736 2.613 -15.219 1 98.69 44 ASN B O 1
ATOM 1800 N N . GLU B 1 45 ? 4.648 3.734 -15.555 1 98.56 45 GLU B N 1
ATOM 1801 C CA . GLU B 1 45 ? 5.016 2.93 -16.719 1 98.56 45 GLU B CA 1
ATOM 1802 C C . GLU B 1 45 ? 5.133 1.453 -16.359 1 98.56 45 GLU B C 1
ATOM 1804 O O . GLU B 1 45 ? 4.648 0.586 -17.078 1 98.56 45 GLU B O 1
ATOM 1809 N N . LEU B 1 46 ? 5.734 1.172 -15.25 1 98.69 46 LEU B N 1
ATOM 1810 C CA . LEU B 1 46 ? 5.879 -0.203 -14.781 1 98.69 46 LEU B CA 1
ATOM 1811 C C . LEU B 1 46 ? 4.516 -0.863 -14.609 1 98.69 46 LEU B C 1
ATOM 1813 O O . LEU B 1 46 ? 4.301 -1.984 -15.07 1 98.69 46 LEU B O 1
ATOM 1817 N N . CYS B 1 47 ? 3.574 -0.209 -13.961 1 98.69 47 CYS B N 1
ATOM 1818 C CA . CYS B 1 47 ? 2.25 -0.767 -13.703 1 98.69 47 CYS B CA 1
ATOM 1819 C C . CYS B 1 47 ? 1.504 -1.012 -15.008 1 98.69 47 CYS B C 1
ATOM 1821 O O . CYS B 1 47 ? 0.792 -2.008 -15.148 1 98.69 47 CYS B O 1
ATOM 1823 N N . VAL B 1 48 ? 1.688 -0.116 -15.953 1 98.31 48 VAL B N 1
ATOM 1824 C CA . VAL B 1 48 ? 1.073 -0.284 -17.266 1 98.31 48 VAL B CA 1
ATOM 1825 C C . VAL B 1 48 ? 1.649 -1.521 -17.953 1 98.31 48 VAL B C 1
ATOM 1827 O O . VAL B 1 48 ? 0.907 -2.332 -18.516 1 98.31 48 VAL B O 1
ATOM 1830 N N . VAL B 1 49 ? 2.947 -1.672 -17.906 1 98.31 49 VAL B N 1
ATOM 1831 C CA . VAL B 1 49 ? 3.627 -2.791 -18.547 1 98.31 49 VAL B CA 1
ATOM 1832 C C . VAL B 1 49 ? 3.193 -4.102 -17.891 1 98.31 49 VAL B C 1
ATOM 1834 O O . VAL B 1 49 ? 2.986 -5.105 -18.578 1 98.31 49 VAL B O 1
ATOM 1837 N N . ILE B 1 50 ? 3.027 -4.113 -16.594 1 98.56 50 ILE B N 1
ATOM 1838 C CA . ILE B 1 50 ? 2.564 -5.301 -15.875 1 98.56 50 ILE B CA 1
ATOM 1839 C C . ILE B 1 50 ? 1.146 -5.648 -16.328 1 98.56 50 ILE B C 1
ATOM 1841 O O . ILE B 1 50 ? 0.849 -6.809 -16.609 1 98.56 50 ILE B O 1
ATOM 1845 N N . ALA B 1 51 ? 0.286 -4.68 -16.391 1 98.44 51 ALA B N 1
ATOM 1846 C CA . ALA B 1 51 ? -1.09 -4.902 -16.828 1 98.44 51 ALA B CA 1
ATOM 1847 C C . ALA B 1 51 ? -1.131 -5.457 -18.25 1 98.44 51 ALA B C 1
ATOM 1849 O O . ALA B 1 51 ? -1.894 -6.383 -18.531 1 98.44 51 ALA B O 1
ATOM 1850 N N . ASP B 1 52 ? -0.31 -4.855 -19.109 1 97.62 52 ASP B N 1
ATOM 1851 C CA . ASP B 1 52 ? -0.224 -5.332 -20.484 1 97.62 52 ASP B CA 1
ATOM 1852 C C . ASP B 1 52 ? 0.238 -6.789 -20.531 1 97.62 52 ASP B C 1
ATOM 1854 O O . ASP B 1 52 ? -0.279 -7.586 -21.328 1 97.62 52 ASP B O 1
ATOM 1858 N N . HIS B 1 53 ? 1.2 -7.082 -19.719 1 97.56 53 HIS B N 1
ATOM 1859 C CA . HIS B 1 53 ? 1.687 -8.453 -19.641 1 97.56 53 HIS B CA 1
ATOM 1860 C C . HIS B 1 53 ? 0.565 -9.414 -19.25 1 97.56 53 HIS B C 1
ATOM 1862 O O . HIS B 1 53 ? 0.406 -10.469 -19.859 1 97.56 53 HIS B O 1
ATOM 1868 N N . VAL B 1 54 ? -0.209 -9.07 -18.266 1 97.69 54 VAL B N 1
ATOM 1869 C CA . VAL B 1 54 ? -1.308 -9.906 -17.781 1 97.69 54 VAL B CA 1
ATOM 1870 C C . VAL B 1 54 ? -2.303 -10.141 -18.922 1 97.69 54 VAL B C 1
ATOM 1872 O O . VAL B 1 54 ? -2.744 -11.273 -19.141 1 97.69 54 VAL B O 1
ATOM 1875 N N . ARG B 1 55 ? -2.662 -9.094 -19.656 1 97.06 55 ARG B N 1
ATOM 1876 C CA . ARG B 1 55 ? -3.596 -9.203 -20.781 1 97.06 55 ARG B CA 1
ATOM 1877 C C . ARG B 1 55 ? -3.088 -10.188 -21.828 1 97.06 55 ARG B C 1
ATOM 1879 O O . ARG B 1 55 ? -3.877 -10.922 -22.422 1 97.06 55 ARG B O 1
ATOM 1886 N N . HIS B 1 56 ? -1.81 -10.203 -21.953 1 95.75 56 HIS B N 1
ATOM 1887 C CA . HIS B 1 56 ? -1.222 -11.008 -23.016 1 95.75 56 HIS B CA 1
ATOM 1888 C C . HIS B 1 56 ? -1.015 -12.453 -22.562 1 95.75 56 HIS B C 1
ATOM 1890 O O . HIS B 1 56 ? -1.191 -13.383 -23.359 1 95.75 56 HIS B O 1
ATOM 1896 N N . THR B 1 57 ? -0.663 -12.656 -21.344 1 95 57 THR B N 1
ATOM 1897 C CA . THR B 1 57 ? -0.249 -13.977 -20.906 1 95 57 THR B CA 1
ATOM 1898 C C . THR B 1 57 ? -1.421 -14.734 -20.281 1 95 57 THR B C 1
ATOM 1900 O O . THR B 1 57 ? -1.586 -15.93 -20.5 1 95 57 THR B O 1
ATOM 1903 N N . VAL B 1 58 ? -2.176 -14.039 -19.453 1 94.88 58 VAL B N 1
ATOM 1904 C CA . VAL B 1 58 ? -3.307 -14.664 -18.766 1 94.88 58 VAL B CA 1
ATOM 1905 C C . VAL B 1 58 ? -4.582 -14.438 -19.578 1 94.88 58 VAL B C 1
ATOM 1907 O O . VAL B 1 58 ? -5.434 -15.32 -19.672 1 94.88 58 VAL B O 1
ATOM 1910 N N . GLY B 1 59 ? -4.621 -13.281 -20.188 1 95.5 59 GLY B N 1
ATOM 1911 C CA . GLY B 1 59 ? -5.855 -12.867 -20.828 1 95.5 59 GLY B CA 1
ATOM 1912 C C . GLY B 1 59 ? -6.801 -12.133 -19.891 1 95.5 59 GLY B C 1
ATOM 1913 O O . GLY B 1 59 ? -6.684 -10.922 -19.703 1 95.5 59 GLY B O 1
ATOM 1914 N N . HIS B 1 60 ? -7.648 -12.875 -19.219 1 97 60 HIS B N 1
ATOM 1915 C CA . HIS B 1 60 ? -8.602 -12.266 -18.297 1 97 60 HIS B CA 1
ATOM 1916 C C . HIS B 1 60 ? -8.312 -12.672 -16.844 1 97 60 HIS B C 1
ATOM 1918 O O . HIS B 1 60 ? -8.016 -13.836 -16.578 1 97 60 HIS B O 1
ATOM 1924 N N . VAL B 1 61 ? -8.336 -11.703 -16 1 98.75 61 VAL B N 1
ATOM 1925 C CA . VAL B 1 61 ? -8.352 -11.969 -14.57 1 98.75 61 VAL B CA 1
ATOM 1926 C C . VAL B 1 61 ? -9.547 -11.266 -13.93 1 98.75 61 VAL B C 1
ATOM 1928 O O . VAL B 1 61 ? -10.023 -10.242 -14.438 1 98.75 61 VAL B O 1
ATOM 1931 N N . ASP B 1 62 ? -9.984 -11.797 -12.859 1 98.88 62 ASP B N 1
ATOM 1932 C CA . ASP B 1 62 ? -11.172 -11.266 -12.188 1 98.88 62 ASP B CA 1
ATOM 1933 C C . ASP B 1 62 ? -10.781 -10.266 -11.102 1 98.88 62 ASP B C 1
ATOM 1935 O O . ASP B 1 62 ? -11.609 -9.461 -10.664 1 98.88 62 ASP B O 1
ATOM 1939 N N . SER B 1 63 ? -9.539 -10.367 -10.648 1 98.94 63 SER B N 1
ATOM 1940 C CA . SER B 1 63 ? -9.031 -9.438 -9.641 1 98.94 63 SER B CA 1
ATOM 1941 C C . SER B 1 63 ? -7.508 -9.461 -9.578 1 98.94 63 SER B C 1
ATOM 1943 O O . SER B 1 63 ? -6.875 -10.383 -10.109 1 98.94 63 SER B O 1
ATOM 1945 N N . VAL B 1 64 ? -6.953 -8.438 -9.047 1 98.94 64 VAL B N 1
ATOM 1946 C CA . VAL B 1 64 ? -5.555 -8.367 -8.641 1 98.94 64 VAL B CA 1
ATOM 1947 C C . VAL B 1 64 ? -5.457 -8.453 -7.121 1 98.94 64 VAL B C 1
ATOM 1949 O O . VAL B 1 64 ? -6.098 -7.684 -6.406 1 98.94 64 VAL B O 1
ATOM 1952 N N . ALA B 1 65 ? -4.758 -9.383 -6.633 1 98.94 65 ALA B N 1
ATOM 1953 C CA . ALA B 1 65 ? -4.508 -9.477 -5.199 1 98.94 65 ALA B CA 1
ATOM 1954 C C . ALA B 1 65 ? -3.072 -9.086 -4.863 1 98.94 65 ALA B C 1
ATOM 1956 O O . ALA B 1 65 ? -2.129 -9.57 -5.496 1 98.94 65 ALA B O 1
ATOM 1957 N N . GLY B 1 66 ? -2.938 -8.195 -3.973 1 98.75 66 GLY B N 1
ATOM 1958 C CA . GLY B 1 66 ? -1.626 -7.715 -3.566 1 98.75 66 GLY B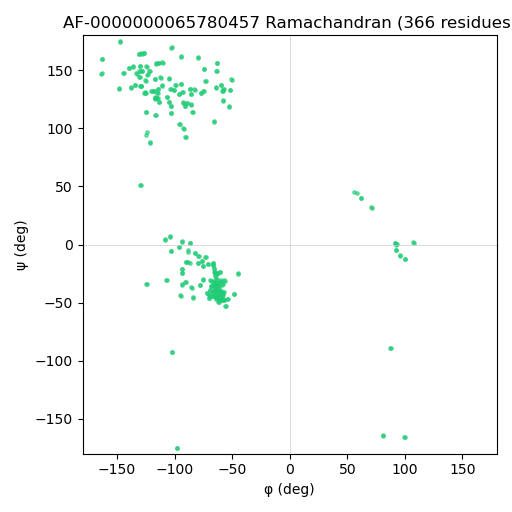 CA 1
ATOM 1959 C C . GLY B 1 66 ? -1.308 -8.008 -2.113 1 98.75 66 GLY B C 1
ATOM 1960 O O . GLY B 1 66 ? -2.182 -7.91 -1.248 1 98.75 66 GLY B O 1
ATOM 1961 N N . LEU B 1 67 ? -0.108 -8.328 -1.826 1 98.19 67 LEU B N 1
ATOM 1962 C CA . LEU B 1 67 ? 0.315 -8.703 -0.482 1 98.19 67 LEU B CA 1
ATOM 1963 C C . LEU B 1 67 ? 0.834 -7.488 0.283 1 98.19 67 LEU B C 1
ATOM 1965 O O . LEU B 1 67 ? 1.649 -6.723 -0.237 1 98.19 67 LEU B O 1
ATOM 1969 N N . GLU B 1 68 ? 0.367 -7.309 1.498 1 97.44 68 GLU B N 1
ATOM 1970 C CA . GLU B 1 68 ? 0.852 -6.258 2.389 1 97.44 68 GLU B CA 1
ATOM 1971 C C . GLU B 1 68 ? 2.322 -6.469 2.74 1 97.44 68 GLU B C 1
ATOM 1973 O O . GLU B 1 68 ? 2.723 -7.57 3.119 1 97.44 68 GLU B O 1
ATOM 1978 N N . ALA B 1 69 ? 3.064 -5.324 2.65 1 97.44 69 ALA B N 1
ATOM 1979 C CA . ALA B 1 69 ? 2.648 -3.949 2.389 1 97.44 69 ALA B CA 1
ATOM 1980 C C . ALA B 1 69 ? 3.047 -3.514 0.982 1 97.44 69 ALA B C 1
ATOM 1982 O O . ALA B 1 69 ? 2.338 -2.73 0.344 1 97.44 69 ALA B O 1
ATOM 1983 N N . ARG B 1 70 ? 4.219 -4.141 0.519 1 98.38 70 ARG B N 1
ATOM 1984 C CA . ARG B 1 70 ? 4.832 -3.5 -0.64 1 98.38 70 ARG B CA 1
ATOM 1985 C C . ARG B 1 70 ? 4.117 -3.895 -1.928 1 98.38 70 ARG B C 1
ATOM 1987 O O . ARG B 1 70 ? 4.223 -3.197 -2.939 1 98.38 70 ARG B O 1
ATOM 1994 N N . GLY B 1 71 ? 3.311 -4.965 -1.832 1 98.56 71 GLY B N 1
ATOM 1995 C CA . GLY B 1 71 ? 2.412 -5.25 -2.939 1 98.56 71 GLY B CA 1
ATOM 1996 C C . GLY B 1 71 ? 1.383 -4.16 -3.168 1 98.56 71 GLY B C 1
ATOM 1997 O O . GLY B 1 71 ? 0.846 -4.027 -4.27 1 98.56 71 GLY B O 1
ATOM 1998 N N . PHE B 1 72 ? 1.089 -3.395 -2.072 1 98.81 72 PHE B N 1
ATOM 1999 C CA . PHE B 1 72 ? 0.097 -2.328 -2.143 1 98.81 72 PHE B CA 1
ATOM 2000 C C . PHE B 1 72 ? 0.616 -1.159 -2.973 1 98.81 72 PHE B C 1
ATOM 2002 O O . PHE B 1 72 ? -0.163 -0.319 -3.426 1 98.81 72 PHE B O 1
ATOM 2009 N N . LEU B 1 73 ? 1.885 -1.116 -3.195 1 98.75 73 LEU B N 1
ATOM 2010 C CA . LEU B 1 73 ? 2.496 0.009 -3.895 1 98.75 73 LEU B CA 1
ATOM 2011 C C . LEU B 1 73 ? 2.211 -0.062 -5.391 1 98.75 73 LEU B C 1
ATOM 2013 O O . LEU B 1 73 ? 2.342 0.938 -6.102 1 98.75 73 LEU B O 1
ATOM 2017 N N . PHE B 1 74 ? 1.808 -1.321 -5.871 1 98.56 74 PHE B N 1
ATOM 2018 C CA . PHE B 1 74 ? 1.615 -1.546 -7.301 1 98.56 74 PHE B CA 1
ATOM 2019 C C . PHE B 1 74 ? 0.213 -2.072 -7.582 1 98.56 74 PHE B C 1
ATOM 2021 O O . PHE B 1 74 ? -0.392 -1.728 -8.602 1 98.56 74 PHE B O 1
ATOM 2028 N N . GLY B 1 75 ? -0.281 -2.854 -6.668 1 98.81 75 GLY B N 1
ATOM 2029 C CA . GLY B 1 75 ? -1.47 -3.666 -6.871 1 98.81 75 GLY B CA 1
ATOM 2030 C C . GLY B 1 75 ? -2.68 -2.859 -7.301 1 98.81 75 GLY B C 1
ATOM 2031 O O . GLY B 1 75 ? -3.289 -3.146 -8.336 1 98.81 75 GLY B O 1
ATOM 2032 N N . PRO B 1 76 ? -2.979 -1.817 -6.516 1 98.81 76 PRO B N 1
ATOM 2033 C CA . PRO B 1 76 ? -4.148 -1.009 -6.871 1 98.81 76 PRO B CA 1
ATOM 2034 C C . PRO B 1 76 ? -4.031 -0.38 -8.258 1 98.81 76 PRO B C 1
ATOM 2036 O O . PRO B 1 76 ? -5.008 -0.349 -9.008 1 98.81 76 PRO B O 1
ATOM 2039 N N . GLN B 1 77 ? -2.873 0.09 -8.633 1 98.75 77 GLN B N 1
ATOM 2040 C CA . GLN B 1 77 ? -2.678 0.715 -9.938 1 98.75 77 GLN B CA 1
ATOM 2041 C C . GLN B 1 77 ? -2.83 -0.304 -11.062 1 98.75 77 GLN B C 1
ATOM 2043 O O . GLN B 1 77 ? -3.43 -0.009 -12.094 1 98.75 77 GLN B O 1
ATOM 2048 N N . VAL B 1 78 ? -2.273 -1.496 -10.836 1 98.88 78 VAL B N 1
ATOM 2049 C CA . VAL B 1 78 ? -2.412 -2.547 -11.836 1 98.88 78 VAL B CA 1
ATOM 2050 C C . VAL B 1 78 ? -3.883 -2.934 -11.984 1 98.88 78 VAL B C 1
ATOM 2052 O O . VAL B 1 78 ? -4.371 -3.139 -13.094 1 98.88 78 VAL B O 1
ATOM 2055 N N . ALA B 1 79 ? -4.598 -2.998 -10.867 1 98.94 79 ALA B N 1
ATOM 2056 C CA . ALA B 1 79 ? -6.027 -3.297 -10.883 1 98.94 79 ALA B CA 1
ATOM 2057 C C . ALA B 1 79 ? -6.801 -2.242 -11.664 1 98.94 79 ALA B C 1
ATOM 2059 O O . ALA B 1 79 ? -7.695 -2.574 -12.445 1 98.94 79 ALA B O 1
ATOM 2060 N N . ILE B 1 80 ? -6.441 -0.986 -11.469 1 98.81 80 ILE B N 1
ATOM 2061 C CA . ILE B 1 80 ? -7.066 0.121 -12.18 1 98.81 80 ILE B CA 1
ATOM 2062 C C . ILE B 1 80 ? -6.824 -0.032 -13.68 1 98.81 80 ILE B C 1
ATOM 2064 O O . ILE B 1 80 ? -7.754 0.09 -14.484 1 98.81 80 ILE B O 1
ATOM 2068 N N . GLN B 1 81 ? -5.566 -0.356 -14.062 1 98.62 81 GLN B N 1
ATOM 2069 C CA . GLN B 1 81 ? -5.203 -0.508 -15.469 1 98.62 81 GLN B CA 1
ATOM 2070 C C . GLN B 1 81 ? -5.977 -1.654 -16.109 1 98.62 81 GLN B C 1
ATOM 2072 O O . GLN B 1 81 ? -6.367 -1.568 -17.281 1 98.62 81 GLN B O 1
ATOM 2077 N N . LEU B 1 82 ? -6.238 -2.695 -15.328 1 98.75 82 LEU B N 1
ATOM 2078 C CA . LEU B 1 82 ? -6.906 -3.885 -15.852 1 98.75 82 LEU B CA 1
ATOM 2079 C C . LEU B 1 82 ? -8.422 -3.736 -15.758 1 98.75 82 LEU B C 1
ATOM 2081 O O . LEU B 1 82 ? -9.164 -4.504 -16.375 1 98.75 82 LEU B O 1
ATOM 2085 N N . GLY B 1 83 ? -8.844 -2.746 -14.961 1 98.62 83 GLY B N 1
ATOM 2086 C CA . GLY B 1 83 ? -10.273 -2.541 -14.781 1 98.62 83 GLY B CA 1
ATOM 2087 C C . GLY B 1 83 ? -10.938 -3.625 -13.961 1 98.62 83 GLY B C 1
ATOM 2088 O O . GLY B 1 83 ? -12.07 -4.02 -14.234 1 98.62 83 GLY B O 1
ATOM 2089 N N . VAL B 1 84 ? -10.25 -4.203 -13.023 1 98.88 84 VAL B N 1
ATOM 2090 C CA . VAL B 1 84 ? -10.781 -5.27 -12.18 1 98.88 84 VAL B CA 1
ATOM 2091 C C . VAL B 1 84 ? -10.586 -4.914 -10.711 1 98.88 84 VAL B C 1
ATOM 2093 O O . VAL B 1 84 ? -9.781 -4.035 -10.375 1 98.88 84 VAL B O 1
ATOM 2096 N N . PRO B 1 85 ? -11.211 -5.531 -9.75 1 98.88 85 PRO B N 1
ATOM 2097 C CA . PRO B 1 85 ? -11.078 -5.262 -8.32 1 98.88 85 PRO B CA 1
ATOM 2098 C C . PRO B 1 85 ? -9.672 -5.547 -7.793 1 98.88 85 PRO B C 1
ATOM 2100 O O . PRO B 1 85 ? -8.953 -6.375 -8.359 1 98.88 85 PRO B O 1
ATOM 2103 N N . PHE B 1 86 ? -9.344 -4.805 -6.816 1 98.94 86 PHE B N 1
ATOM 2104 C CA . PHE B 1 86 ? -8.141 -5.113 -6.043 1 98.94 86 PHE B CA 1
ATOM 2105 C C . PHE B 1 86 ? -8.5 -5.82 -4.742 1 98.94 86 PHE B C 1
ATOM 2107 O O . PHE B 1 86 ? -9.406 -5.387 -4.027 1 98.94 86 PHE B O 1
ATOM 2114 N N . VAL B 1 87 ? -7.824 -6.891 -4.406 1 98.88 87 VAL B N 1
ATOM 2115 C CA . VAL B 1 87 ? -8.055 -7.684 -3.205 1 98.88 87 VAL B CA 1
ATOM 2116 C C . VAL B 1 87 ? -6.812 -7.633 -2.312 1 98.88 87 VAL B C 1
ATOM 2118 O O . VAL B 1 87 ? -5.789 -8.242 -2.627 1 98.88 87 VAL B O 1
ATOM 2121 N N . PRO B 1 88 ? -6.914 -7.008 -1.212 1 98.88 88 PRO B N 1
ATOM 2122 C CA . PRO B 1 88 ? -5.762 -6.969 -0.307 1 98.88 88 PRO B CA 1
ATOM 2123 C C . PRO B 1 88 ? -5.574 -8.273 0.467 1 98.88 88 PRO B C 1
ATOM 2125 O O . PRO B 1 88 ? -6.547 -8.828 0.99 1 98.88 88 PRO B O 1
ATOM 2128 N N . ILE B 1 89 ? -4.414 -8.766 0.456 1 98.75 89 ILE B N 1
ATOM 2129 C CA . ILE B 1 89 ? -3.988 -9.828 1.356 1 98.75 89 ILE B CA 1
ATOM 2130 C C . ILE B 1 89 ? -3.115 -9.25 2.467 1 98.75 89 ILE B C 1
ATOM 2132 O O . ILE B 1 89 ? -2.074 -8.648 2.195 1 98.75 89 ILE B O 1
ATOM 2136 N N . ARG B 1 90 ? -3.592 -9.414 3.707 1 98.62 90 ARG B N 1
ATOM 2137 C CA . ARG B 1 90 ? -2.91 -8.742 4.812 1 98.62 90 ARG B CA 1
ATOM 2138 C C . ARG B 1 90 ? -2.582 -9.727 5.926 1 98.62 90 ARG B C 1
ATOM 2140 O O . ARG B 1 90 ? -3.107 -10.844 5.953 1 98.62 90 ARG B O 1
ATOM 2147 N N . LYS B 1 91 ? -1.709 -9.289 6.777 1 96.88 91 LYS B N 1
ATOM 2148 C CA . LYS B 1 91 ? -1.371 -10.117 7.934 1 96.88 91 LYS B CA 1
ATOM 2149 C C . LYS B 1 91 ? -2.584 -10.328 8.836 1 96.88 91 LYS B C 1
ATOM 2151 O O . LYS B 1 91 ? -3.516 -9.516 8.828 1 96.88 91 LYS B O 1
ATOM 2156 N N . LYS B 1 92 ? -2.537 -11.352 9.547 1 96.5 92 LYS B N 1
ATOM 2157 C CA . LYS B 1 92 ? -3.635 -11.688 10.445 1 96.5 92 LYS B CA 1
ATOM 2158 C C . LYS B 1 92 ? -3.998 -10.5 11.336 1 96.5 92 LYS B C 1
ATOM 2160 O O . LYS B 1 92 ? -3.115 -9.836 11.883 1 96.5 92 LYS B O 1
ATOM 2165 N N . GLY B 1 93 ? -5.285 -10.281 11.383 1 96.25 93 GLY B N 1
ATOM 2166 C CA . GLY B 1 93 ? -5.781 -9.281 12.312 1 96.25 93 GLY B CA 1
ATOM 2167 C C . GLY B 1 93 ? -5.887 -7.895 11.711 1 96.25 93 GLY B C 1
ATOM 2168 O O . GLY B 1 93 ? -6.348 -6.957 12.367 1 96.25 93 GLY B O 1
ATOM 2169 N N . LYS B 1 94 ? -5.555 -7.75 10.414 1 97 94 LYS B N 1
ATOM 2170 C CA . LYS B 1 94 ? -5.531 -6.422 9.805 1 97 94 LYS B CA 1
ATOM 2171 C C . LYS B 1 94 ? -6.766 -6.195 8.93 1 97 94 LYS B C 1
ATOM 2173 O O . LYS B 1 94 ? -6.988 -5.09 8.438 1 97 94 LYS B O 1
ATOM 2178 N N . LEU B 1 95 ? -7.543 -7.199 8.781 1 98.19 95 LEU B N 1
ATOM 2179 C CA . LEU B 1 95 ? -8.766 -7.082 8 1 98.19 95 LEU B CA 1
ATOM 2180 C C . LEU B 1 95 ? -9.992 -7.34 8.875 1 98.19 95 LEU B C 1
ATOM 2182 O O . LEU B 1 95 ? -10.039 -8.32 9.609 1 98.19 95 LEU B O 1
ATOM 2186 N N . PRO B 1 96 ? -10.914 -6.465 8.742 1 97.75 96 PRO B N 1
ATOM 2187 C CA . PRO B 1 96 ? -12.141 -6.633 9.531 1 97.75 96 PRO B CA 1
ATOM 2188 C C . PRO B 1 96 ? -13.102 -7.645 8.922 1 97.75 96 PRO B C 1
ATOM 2190 O O . PRO B 1 96 ? -12.992 -7.973 7.734 1 97.75 96 PRO B O 1
ATOM 2193 N N . GLY B 1 97 ? -14.031 -8.141 9.75 1 96.94 97 GLY B N 1
ATOM 2194 C CA . GLY B 1 97 ? -15.031 -9.07 9.273 1 96.94 97 GLY B CA 1
ATOM 2195 C C . GLY B 1 97 ? -14.531 -10.5 9.18 1 96.94 97 GLY B C 1
ATOM 2196 O O . GLY B 1 97 ? -13.516 -10.844 9.789 1 96.94 97 GLY B O 1
ATOM 2197 N N . ALA B 1 98 ? -15.289 -11.312 8.445 1 97.44 98 ALA B N 1
ATOM 2198 C CA . ALA B 1 98 ? -14.906 -12.711 8.25 1 97.44 98 ALA B CA 1
ATOM 2199 C C . ALA B 1 98 ? -13.75 -12.828 7.262 1 97.44 98 ALA B C 1
ATOM 2201 O O . ALA B 1 98 ? -13.758 -12.188 6.203 1 97.44 98 ALA B O 1
ATOM 2202 N N . THR B 1 99 ? -12.75 -13.609 7.652 1 98.25 99 THR B N 1
ATOM 2203 C CA . THR B 1 99 ? -11.57 -13.766 6.809 1 98.25 99 THR B CA 1
ATOM 2204 C C . THR B 1 99 ? -11.234 -15.242 6.609 1 98.25 99 THR B C 1
ATOM 2206 O O . THR B 1 99 ? -11.695 -16.094 7.371 1 98.25 99 THR B O 1
ATOM 2209 N N . ILE B 1 100 ? -10.594 -15.508 5.523 1 98.31 100 ILE B N 1
ATOM 2210 C CA . ILE B 1 100 ? -9.914 -16.781 5.262 1 98.31 100 ILE B CA 1
ATOM 2211 C C . ILE B 1 100 ? -8.422 -16.625 5.531 1 98.31 100 ILE B C 1
ATOM 2213 O O . ILE B 1 100 ? -7.812 -15.625 5.156 1 98.31 100 ILE B O 1
ATOM 2217 N N . GLU B 1 101 ? -7.852 -17.641 6.188 1 97.88 101 GLU B N 1
ATOM 2218 C CA . GLU B 1 101 ? -6.457 -17.5 6.598 1 97.88 101 GLU B CA 1
ATOM 2219 C C . GLU B 1 101 ? -5.602 -18.625 6.004 1 97.88 101 GLU B C 1
ATOM 2221 O O . GLU B 1 101 ? -6.113 -19.688 5.68 1 97.88 101 GLU B O 1
ATOM 2226 N N . ALA B 1 102 ? -4.406 -18.359 5.75 1 96.06 102 ALA B N 1
ATOM 2227 C CA . ALA B 1 102 ? -3.357 -19.312 5.395 1 96.06 102 ALA B CA 1
ATOM 2228 C C . ALA B 1 102 ? -2.041 -18.953 6.082 1 96.06 102 ALA B C 1
ATOM 2230 O O . ALA B 1 102 ? -1.773 -17.781 6.363 1 96.06 102 ALA B O 1
ATOM 2231 N N . SER B 1 103 ? -1.253 -19.969 6.309 1 93.5 103 SER B N 1
ATOM 2232 C CA 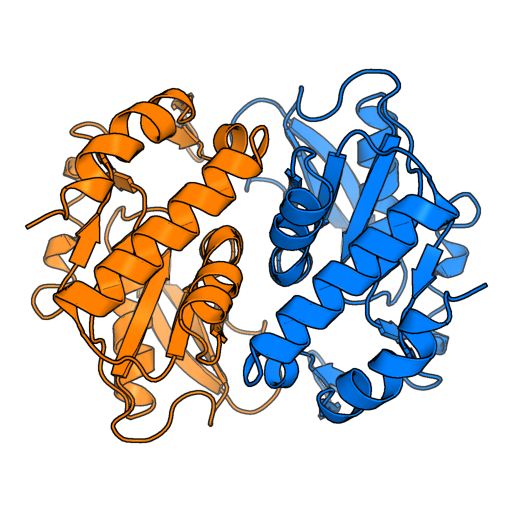. SER B 1 103 ? -0.028 -19.766 7.074 1 93.5 103 SER B CA 1
ATOM 2233 C C . SER B 1 103 ? 1.208 -20 6.211 1 93.5 103 SER B C 1
ATOM 2235 O O . SER B 1 103 ? 1.126 -20.625 5.152 1 93.5 103 SER B O 1
ATOM 2237 N N . TYR B 1 104 ? 2.27 -19.422 6.605 1 88.75 104 TYR B N 1
ATOM 2238 C CA . TYR B 1 104 ? 3.584 -19.688 6.035 1 88.75 104 TYR B CA 1
ATOM 2239 C C . TYR B 1 104 ? 4.668 -19.625 7.105 1 88.75 104 TYR B C 1
ATOM 2241 O O . TYR B 1 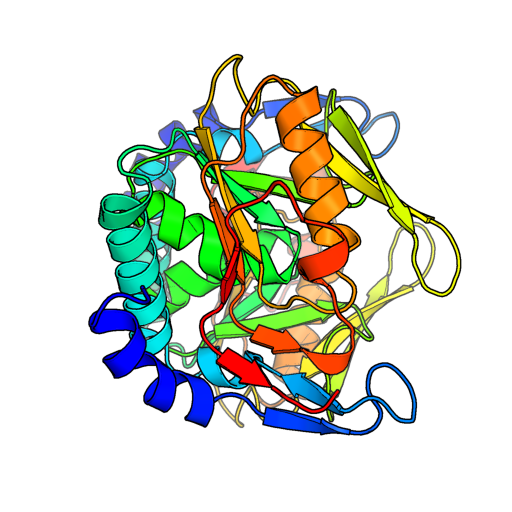104 ? 4.523 -18.906 8.102 1 88.75 104 TYR B O 1
ATOM 2249 N N . VAL B 1 105 ? 5.625 -20.406 6.918 1 83.12 105 VAL B N 1
ATOM 2250 C CA . VAL B 1 105 ? 6.691 -20.547 7.906 1 83.12 105 VAL B CA 1
ATOM 2251 C C . VAL B 1 105 ? 7.762 -19.484 7.668 1 83.12 105 VAL B C 1
ATOM 2253 O O . VAL B 1 105 ? 8.156 -19.234 6.527 1 83.12 105 VAL B O 1
ATOM 2256 N N . LYS B 1 106 ? 8.172 -18.859 8.742 1 77.12 106 LYS B N 1
ATOM 2257 C CA . LYS B 1 106 ? 9.336 -17.969 8.766 1 77.12 106 LYS B CA 1
ATOM 2258 C C . LYS B 1 106 ? 10.539 -18.656 9.414 1 77.12 106 LYS B C 1
ATOM 2260 O O . LYS B 1 106 ? 10.453 -19.828 9.82 1 77.12 106 LYS B O 1
ATOM 2265 N N . GLU B 1 107 ? 11.656 -18 9.266 1 66.94 107 GLU B N 1
ATOM 2266 C CA . GLU B 1 107 ? 12.836 -18.531 9.938 1 66.94 107 GLU B CA 1
ATOM 2267 C C . GLU B 1 107 ? 12.539 -18.859 11.406 1 66.94 107 GLU B C 1
ATOM 2269 O O . GLU B 1 107 ? 12.938 -19.906 11.906 1 66.94 107 GLU B O 1
ATOM 2274 N N . TYR B 1 108 ? 11.75 -17.812 12.016 1 68.75 108 TYR B N 1
ATOM 2275 C CA . TYR B 1 108 ? 11.367 -18.016 13.406 1 68.75 108 TYR B CA 1
ATOM 2276 C C . TYR B 1 108 ? 9.852 -17.922 13.57 1 68.75 108 TYR B C 1
ATOM 2278 O O . TYR B 1 108 ? 9.281 -16.828 13.555 1 68.75 108 TYR B O 1
ATOM 2286 N N . GLY B 1 109 ? 9.188 -19.047 13.516 1 83.75 109 GLY B N 1
ATOM 2287 C CA . GLY B 1 109 ? 7.766 -19.094 13.828 1 83.75 109 GLY B CA 1
ATOM 2288 C C . GLY B 1 109 ? 6.887 -19.125 12.586 1 83.75 109 GLY B C 1
ATOM 2289 O O . GLY B 1 109 ? 7.332 -19.531 11.516 1 83.75 109 GLY B O 1
ATOM 2290 N N . GLU B 1 110 ? 5.586 -18.875 12.773 1 88.88 110 GLU B N 1
ATOM 2291 C CA . GLU B 1 110 ? 4.582 -18.938 11.719 1 88.88 110 GLU B CA 1
ATOM 2292 C C . GLU B 1 110 ? 3.805 -17.625 11.617 1 88.88 110 GLU B C 1
ATOM 2294 O O . GLU B 1 110 ? 3.529 -16.984 12.633 1 88.88 110 GLU B O 1
ATOM 2299 N N . ASP B 1 111 ? 3.732 -17.156 10.445 1 91.88 111 ASP B N 1
ATOM 2300 C CA . ASP B 1 111 ? 2.873 -16 10.195 1 91.88 111 ASP B CA 1
ATOM 2301 C C . ASP B 1 111 ? 1.656 -16.406 9.359 1 91.88 111 ASP B C 1
ATOM 2303 O O . ASP B 1 111 ? 1.641 -17.469 8.742 1 91.88 111 ASP B O 1
ATOM 2307 N N . ARG B 1 112 ? 0.641 -15.609 9.508 1 96.19 112 ARG B N 1
ATOM 2308 C CA . ARG B 1 112 ? -0.594 -15.867 8.781 1 96.19 112 ARG B CA 1
ATOM 2309 C C . ARG B 1 112 ? -1.012 -14.656 7.957 1 96.19 112 ARG B C 1
ATOM 2311 O O . ARG B 1 112 ? -0.824 -13.516 8.383 1 96.19 112 ARG B O 1
ATOM 2318 N N . VAL B 1 113 ? -1.491 -14.969 6.82 1 98.12 113 VAL B N 1
ATOM 2319 C CA . VAL B 1 113 ? -2.09 -13.938 5.977 1 98.12 113 VAL B CA 1
ATOM 2320 C C . VAL B 1 113 ? -3.578 -14.227 5.789 1 98.12 113 VAL B C 1
ATOM 2322 O O . VAL B 1 113 ? -4.023 -15.367 5.941 1 98.12 113 VAL B O 1
ATOM 2325 N N . GLU B 1 114 ? -4.297 -13.18 5.504 1 98.69 114 GLU B N 1
ATOM 2326 C CA . GLU B 1 114 ? -5.75 -13.281 5.422 1 98.69 114 GLU B CA 1
ATOM 2327 C C . GLU B 1 114 ? -6.289 -12.539 4.203 1 98.69 114 GLU B C 1
ATOM 2329 O O . GLU B 1 114 ? -5.652 -11.609 3.701 1 98.69 114 GLU B O 1
ATOM 2334 N N . ILE B 1 115 ? -7.398 -12.977 3.729 1 98.56 115 ILE B N 1
ATOM 2335 C CA . ILE B 1 115 ? -8.273 -12.266 2.801 1 98.56 115 ILE B CA 1
ATOM 2336 C C . ILE B 1 115 ? -9.695 -12.242 3.35 1 98.56 115 ILE B C 1
ATOM 2338 O O . ILE B 1 115 ? -10.086 -13.117 4.125 1 98.56 115 ILE B O 1
ATOM 2342 N N . GLN B 1 116 ? -10.406 -11.211 3.037 1 98.44 116 GLN B N 1
ATOM 2343 C CA . GLN B 1 116 ? -11.781 -11.148 3.514 1 98.44 116 GLN B CA 1
ATOM 2344 C C . GLN B 1 116 ? -12.672 -12.125 2.75 1 98.44 116 GLN B C 1
ATOM 2346 O O . GLN B 1 116 ? -12.531 -12.281 1.535 1 98.44 116 GLN B O 1
ATOM 2351 N N . GLU B 1 117 ? -13.578 -12.766 3.469 1 98 117 GLU B N 1
ATOM 2352 C CA . GLU B 1 117 ? -14.555 -13.617 2.803 1 98 117 GLU B CA 1
ATOM 2353 C C . GLU B 1 117 ? -15.375 -12.836 1.784 1 98 117 GLU B C 1
ATOM 2355 O O . GLU B 1 117 ? -15.781 -11.703 2.047 1 98 117 GLU B O 1
ATOM 2360 N N . GLY B 1 118 ? -15.484 -13.406 0.6 1 97.5 118 GLY B N 1
ATOM 2361 C CA . GLY B 1 118 ? -16.281 -12.758 -0.431 1 97.5 118 GLY B CA 1
ATOM 2362 C C . GLY B 1 118 ? -15.461 -11.906 -1.375 1 97.5 118 GLY B C 1
ATOM 2363 O O . GLY B 1 118 ? -15.953 -11.477 -2.418 1 97.5 118 GLY B O 1
ATOM 2364 N N . ALA B 1 119 ? -14.203 -11.719 -1.023 1 98 119 ALA B N 1
ATOM 2365 C CA . ALA B 1 119 ? -13.336 -10.906 -1.88 1 98 119 ALA B CA 1
ATOM 2366 C C . ALA B 1 119 ? -13.047 -11.625 -3.199 1 98 119 ALA B C 1
ATOM 2368 O O . ALA B 1 119 ? -12.789 -10.977 -4.215 1 98 119 ALA B O 1
ATOM 2369 N N . ILE B 1 120 ? -13.031 -12.945 -3.137 1 98.31 120 ILE B N 1
ATOM 2370 C CA . ILE B 1 120 ? -12.867 -13.805 -4.305 1 98.31 120 ILE B CA 1
ATOM 2371 C C . ILE B 1 120 ? -14.078 -14.719 -4.449 1 98.31 120 ILE B C 1
ATOM 2373 O O . ILE B 1 120 ? -14.562 -15.281 -3.463 1 98.31 120 ILE B O 1
ATOM 2377 N N . LYS B 1 121 ? -14.586 -14.758 -5.66 1 97.88 121 LYS B N 1
ATOM 2378 C CA . LYS B 1 121 ? -15.711 -15.648 -5.941 1 97.88 121 LYS B CA 1
ATOM 2379 C C . LYS B 1 121 ? -15.234 -16.984 -6.496 1 97.88 121 LYS B C 1
ATOM 2381 O O . LYS B 1 121 ? -14.117 -17.078 -7.008 1 97.88 121 LYS B O 1
ATOM 2386 N N . ASN B 1 122 ? -16.109 -17.938 -6.418 1 98.38 122 ASN B N 1
ATOM 2387 C CA . ASN B 1 122 ? -15.781 -19.266 -6.957 1 98.38 122 ASN B CA 1
ATOM 2388 C C . ASN B 1 122 ? -15.43 -19.188 -8.438 1 98.38 122 ASN B C 1
ATOM 2390 O O . ASN B 1 122 ? -16.203 -18.656 -9.242 1 98.38 122 ASN B O 1
ATOM 2394 N N . GLY B 1 123 ? -14.234 -19.688 -8.742 1 98.44 123 GLY B N 1
ATOM 2395 C CA . GLY B 1 123 ? -13.836 -19.766 -10.141 1 98.44 123 GLY B CA 1
ATOM 2396 C C . GLY B 1 123 ? -13.07 -18.531 -10.602 1 98.44 123 GLY B C 1
ATOM 2397 O O . GLY B 1 123 ? -12.555 -18.5 -11.719 1 98.44 123 GLY B O 1
ATOM 2398 N N . ASP B 1 124 ? -12.961 -17.531 -9.727 1 98.75 124 ASP B N 1
ATOM 2399 C CA . ASP B 1 124 ? -12.25 -16.312 -10.094 1 98.75 124 ASP B CA 1
ATOM 2400 C C . ASP B 1 124 ? -10.797 -16.609 -10.461 1 98.75 124 ASP B C 1
ATOM 2402 O O . ASP B 1 124 ? -10.141 -17.422 -9.805 1 98.75 124 ASP B O 1
ATOM 2406 N N . ILE B 1 125 ? -10.344 -15.992 -11.5 1 98.88 125 ILE B N 1
ATOM 2407 C CA . ILE B 1 125 ? -8.922 -15.992 -11.836 1 98.88 125 ILE B CA 1
ATOM 2408 C C . ILE B 1 125 ? -8.25 -14.766 -11.227 1 98.88 125 ILE B C 1
ATOM 2410 O O . ILE B 1 125 ? -8.609 -13.625 -11.531 1 98.88 125 ILE B O 1
ATOM 2414 N N . VAL B 1 126 ? -7.238 -15.039 -10.398 1 98.94 126 VAL B N 1
ATOM 2415 C CA . VAL B 1 126 ? -6.637 -13.969 -9.617 1 98.94 126 VAL B CA 1
ATOM 2416 C C . VAL B 1 126 ? -5.191 -13.75 -10.055 1 98.94 126 VAL B C 1
ATOM 2418 O O . VAL B 1 126 ? -4.445 -14.711 -10.258 1 98.94 126 VAL B O 1
ATOM 2421 N N . PHE B 1 127 ? -4.816 -12.531 -10.328 1 98.94 127 PHE B N 1
ATOM 2422 C CA . PHE B 1 127 ? -3.424 -12.141 -10.523 1 98.94 127 PHE B CA 1
ATOM 2423 C C . PHE B 1 127 ? -2.793 -11.695 -9.211 1 98.94 127 PHE B C 1
ATOM 2425 O O . PHE B 1 127 ? -3.25 -10.734 -8.586 1 98.94 127 PHE B O 1
ATOM 2432 N N . LEU B 1 128 ? -1.718 -12.367 -8.734 1 98.88 128 LEU B N 1
ATOM 2433 C CA . LEU B 1 128 ? -1.031 -12.047 -7.492 1 98.88 128 LEU B CA 1
ATOM 2434 C C . LEU B 1 128 ? 0.163 -11.133 -7.75 1 98.88 128 LEU B C 1
ATOM 2436 O O . LEU B 1 128 ? 0.905 -11.336 -8.711 1 98.88 128 LEU B O 1
ATOM 2440 N N . ILE B 1 129 ? 0.338 -10.133 -6.871 1 98.88 129 ILE B N 1
ATOM 2441 C CA . ILE B 1 129 ? 1.457 -9.227 -7.09 1 98.88 129 ILE B CA 1
ATOM 2442 C C . ILE B 1 129 ? 2.145 -8.922 -5.762 1 98.88 129 ILE B C 1
ATOM 2444 O O . ILE B 1 129 ? 1.479 -8.711 -4.742 1 98.88 129 ILE B O 1
ATOM 2448 N N . ASP B 1 130 ? 3.396 -8.945 -5.703 1 98.56 130 ASP B N 1
ATOM 2449 C CA . ASP B 1 130 ? 4.258 -8.523 -4.598 1 98.56 130 ASP B CA 1
ATOM 2450 C C . ASP B 1 130 ? 5.578 -7.961 -5.117 1 98.56 130 ASP B C 1
ATOM 2452 O O . ASP B 1 130 ? 5.82 -7.945 -6.324 1 98.56 130 ASP B O 1
ATOM 2456 N N . ASP B 1 131 ? 6.402 -7.441 -4.219 1 98.19 131 ASP B N 1
ATOM 2457 C CA . ASP B 1 131 ? 7.617 -6.785 -4.691 1 98.19 131 ASP B CA 1
ATOM 2458 C C . ASP B 1 131 ? 8.773 -7.777 -4.785 1 98.19 131 ASP B C 1
ATOM 2460 O O . ASP B 1 131 ? 9.633 -7.652 -5.66 1 98.19 131 ASP B O 1
ATOM 2464 N N . LEU B 1 132 ? 8.789 -8.789 -3.875 1 97.44 132 LEU B N 1
ATOM 2465 C CA . LEU B 1 132 ? 10.023 -9.555 -3.783 1 97.44 132 LEU B CA 1
ATOM 2466 C C . LEU B 1 132 ? 9.734 -11.008 -3.412 1 97.44 132 LEU B C 1
ATOM 2468 O O . LEU B 1 132 ? 8.914 -11.281 -2.537 1 97.44 132 LEU B O 1
ATOM 2472 N N . LEU B 1 133 ? 10.375 -11.938 -4.117 1 96.88 133 LEU B N 1
ATOM 2473 C CA . LEU B 1 133 ? 10.375 -13.359 -3.797 1 96.88 133 LEU B CA 1
ATOM 2474 C C . LEU B 1 133 ? 11.695 -13.773 -3.145 1 96.88 133 LEU B C 1
ATOM 2476 O O . LEU B 1 133 ? 12.75 -13.703 -3.773 1 96.88 133 LEU B O 1
ATOM 2480 N N . ALA B 1 134 ? 11.586 -14.117 -1.949 1 94.19 134 ALA B N 1
ATOM 2481 C CA . ALA B 1 134 ? 12.734 -14.711 -1.26 1 94.19 134 ALA B CA 1
ATOM 2482 C C . ALA B 1 134 ? 12.578 -16.219 -1.148 1 94.19 134 ALA B C 1
ATOM 2484 O O . ALA B 1 134 ? 12.844 -16.953 -2.109 1 94.19 134 ALA B O 1
ATOM 2485 N N . THR B 1 135 ? 12.008 -16.719 -0.062 1 93.88 135 THR B N 1
ATOM 2486 C CA . THR B 1 135 ? 11.891 -18.156 0.131 1 93.88 135 THR B CA 1
ATOM 2487 C C . THR B 1 135 ? 10.578 -18.688 -0.448 1 93.88 135 THR B C 1
ATOM 2489 O O . THR B 1 135 ? 10.383 -19.891 -0.583 1 93.88 135 THR B O 1
ATOM 2492 N N . GLY B 1 136 ? 9.711 -17.781 -0.715 1 96.06 136 GLY B N 1
ATOM 2493 C CA . GLY B 1 136 ? 8.477 -18.156 -1.393 1 96.06 136 GLY B CA 1
ATOM 2494 C C . GLY B 1 136 ? 7.34 -18.469 -0.437 1 96.06 136 GLY B C 1
ATOM 2495 O O . GLY B 1 136 ? 6.215 -18.734 -0.866 1 96.06 136 GLY B O 1
ATOM 2496 N N . GLY B 1 137 ? 7.598 -18.375 0.889 1 95.38 137 GLY B N 1
ATOM 2497 C CA . GLY B 1 137 ? 6.609 -18.719 1.894 1 95.38 137 GLY B CA 1
ATOM 2498 C C . GLY B 1 137 ? 5.363 -17.859 1.834 1 95.38 137 GLY B C 1
ATOM 2499 O O . GLY B 1 137 ? 4.246 -18.375 1.805 1 95.38 137 GLY B O 1
ATOM 2500 N N . THR B 1 138 ? 5.547 -16.547 1.781 1 96.31 138 THR B N 1
ATOM 2501 C CA . THR B 1 138 ? 4.422 -15.617 1.776 1 96.31 138 THR B CA 1
ATOM 2502 C C . THR B 1 138 ? 3.584 -15.789 0.51 1 96.31 138 THR B C 1
ATOM 2504 O O . THR B 1 138 ? 2.355 -15.836 0.574 1 96.31 138 THR B O 1
ATOM 2507 N N . LEU B 1 139 ? 4.227 -15.938 -0.614 1 97.94 139 LEU B N 1
ATOM 2508 C CA . LEU B 1 139 ? 3.512 -16.078 -1.877 1 97.94 139 LEU B CA 1
ATOM 2509 C C . LEU B 1 139 ? 2.773 -17.406 -1.935 1 97.94 139 LEU B C 1
ATOM 2511 O O . LEU B 1 139 ? 1.677 -17.5 -2.49 1 97.94 139 LEU B O 1
ATOM 2515 N N . ARG B 1 140 ? 3.352 -18.438 -1.379 1 98.19 140 ARG B N 1
ATOM 2516 C CA . ARG B 1 140 ? 2.656 -19.719 -1.275 1 98.19 140 ARG B CA 1
ATOM 2517 C C . ARG B 1 140 ? 1.394 -19.594 -0.429 1 98.19 140 ARG B C 1
ATOM 2519 O O . ARG B 1 140 ? 0.326 -20.062 -0.819 1 98.19 140 ARG B O 1
ATOM 2526 N N . ALA B 1 141 ? 1.548 -18.969 0.706 1 98.06 141 ALA B N 1
ATOM 2527 C CA . ALA B 1 141 ? 0.392 -18.75 1.57 1 98.06 141 ALA B CA 1
ATOM 2528 C C . ALA B 1 141 ? -0.697 -17.969 0.841 1 98.06 141 ALA B C 1
ATOM 2530 O O . ALA B 1 141 ? -1.885 -18.266 0.98 1 98.06 141 ALA B O 1
ATOM 2531 N N . ALA B 1 142 ? -0.277 -16.984 0.094 1 98.38 142 ALA B N 1
ATOM 2532 C CA . ALA B 1 142 ? -1.229 -16.203 -0.685 1 98.38 142 ALA B CA 1
ATOM 2533 C C . ALA B 1 142 ? -1.942 -17.062 -1.719 1 98.38 142 ALA B C 1
ATOM 2535 O O . ALA B 1 142 ? -3.154 -16.938 -1.907 1 98.38 142 ALA B O 1
ATOM 2536 N N . THR B 1 143 ? -1.21 -17.891 -2.395 1 98.44 143 THR B N 1
ATOM 2537 C CA . THR B 1 143 ? -1.782 -18.812 -3.371 1 98.44 143 THR B CA 1
ATOM 2538 C C . THR B 1 143 ? -2.807 -19.719 -2.711 1 98.44 143 THR B C 1
ATOM 2540 O O . THR B 1 143 ? -3.906 -19.922 -3.236 1 98.44 143 THR B O 1
ATOM 2543 N N . ASP B 1 144 ? -2.422 -20.203 -1.539 1 98.12 144 ASP B N 1
ATOM 2544 C CA . ASP B 1 144 ? -3.322 -21.078 -0.792 1 98.12 144 ASP B CA 1
ATOM 2545 C C . ASP B 1 144 ? -4.609 -20.344 -0.413 1 98.12 144 ASP B C 1
ATOM 2547 O O . ASP B 1 144 ? -5.695 -20.922 -0.463 1 98.12 144 ASP B O 1
ATOM 2551 N N . LEU B 1 145 ? -4.496 -19.141 -0.058 1 98.38 145 LEU B N 1
ATOM 2552 C CA . LEU B 1 145 ? -5.656 -18.328 0.294 1 98.38 145 LEU B CA 1
ATOM 2553 C C . LEU B 1 145 ? -6.617 -18.203 -0.883 1 98.38 145 LEU B C 1
ATOM 2555 O O . LEU B 1 145 ? -7.832 -18.328 -0.713 1 98.38 145 LEU B O 1
ATOM 2559 N N . VAL B 1 146 ? -6.062 -17.938 -2.049 1 98.56 146 VAL B N 1
ATOM 2560 C CA . VAL B 1 146 ? -6.871 -17.766 -3.25 1 98.56 146 VAL B CA 1
ATOM 2561 C C . VAL B 1 146 ? -7.645 -19.062 -3.531 1 98.56 146 VAL B C 1
ATOM 2563 O O . VAL B 1 146 ? -8.852 -19.016 -3.793 1 98.56 146 VAL B O 1
ATOM 2566 N N . VAL B 1 147 ? -6.953 -20.156 -3.402 1 98.44 147 VAL B N 1
ATOM 2567 C CA . VAL B 1 147 ? -7.566 -21.453 -3.67 1 98.44 147 VAL B CA 1
ATOM 2568 C C . VAL B 1 147 ? -8.633 -21.75 -2.615 1 98.44 147 VAL B C 1
ATOM 2570 O O . VAL B 1 147 ? -9.742 -22.156 -2.949 1 98.44 147 VAL B O 1
ATOM 2573 N N . LYS B 1 148 ? -8.312 -21.5 -1.369 1 98.25 148 LYS B N 1
ATOM 2574 C CA . LYS B 1 148 ? -9.258 -21.719 -0.278 1 98.25 148 LYS B CA 1
ATOM 2575 C C . LYS B 1 148 ? -10.508 -20.859 -0.453 1 98.25 148 LYS B C 1
ATOM 2577 O O . LYS B 1 148 ? -11.602 -21.266 -0.064 1 98.25 148 LYS B O 1
ATOM 2582 N N . ALA B 1 149 ? -10.312 -19.703 -1.03 1 98.19 149 ALA B N 1
ATOM 2583 C CA . ALA B 1 149 ? -11.422 -18.781 -1.234 1 98.19 149 ALA B CA 1
ATOM 2584 C C . ALA B 1 149 ? -12.258 -19.188 -2.441 1 98.19 149 ALA B C 1
ATOM 2586 O O . ALA B 1 149 ? -13.297 -18.578 -2.717 1 98.19 149 ALA B O 1
ATOM 2587 N N . GLY B 1 150 ? -11.773 -20.141 -3.225 1 98.19 150 GLY B N 1
ATOM 2588 C CA . GLY B 1 150 ? -12.539 -20.672 -4.34 1 98.19 150 GLY B CA 1
ATOM 2589 C C . GLY B 1 150 ? -12.016 -20.234 -5.691 1 98.19 150 GLY B C 1
ATOM 2590 O O . GLY B 1 150 ? -12.586 -20.562 -6.73 1 98.19 150 GLY B O 1
ATOM 2591 N N . GLY B 1 151 ? -10.93 -19.453 -5.66 1 98.56 151 GLY B N 1
ATOM 2592 C CA . GLY B 1 151 ? -10.359 -18.969 -6.902 1 98.56 151 GLY B CA 1
ATOM 2593 C C . GLY B 1 151 ? -9.18 -19.797 -7.387 1 98.56 151 GLY B C 1
ATOM 2594 O O . GLY B 1 151 ? -8.898 -20.859 -6.832 1 98.56 151 GLY B O 1
ATOM 2595 N N . LYS B 1 152 ? -8.586 -19.312 -8.453 1 98.25 152 LYS B N 1
ATOM 2596 C CA . LYS B 1 152 ? -7.34 -19.844 -8.992 1 98.25 152 LYS B CA 1
ATOM 2597 C C . LYS B 1 152 ? -6.355 -18.719 -9.305 1 98.25 152 LYS B C 1
ATOM 2599 O O . LYS B 1 152 ? -6.758 -17.625 -9.703 1 98.25 152 LYS B O 1
ATOM 2604 N N . VAL B 1 153 ? -5.137 -19.062 -9.141 1 98.75 153 VAL B N 1
ATOM 2605 C CA . VAL B 1 153 ? -4.105 -18.094 -9.492 1 98.75 153 VAL B CA 1
ATOM 2606 C C . VAL B 1 153 ? -3.807 -18.188 -10.984 1 98.75 153 VAL B C 1
ATOM 2608 O O . VAL B 1 153 ? -3.326 -19.203 -11.469 1 98.75 153 VAL B O 1
ATOM 2611 N N . GLY B 1 154 ? -4.137 -17.125 -11.68 1 98.69 154 GLY B N 1
ATOM 2612 C CA . GLY B 1 154 ? -3.758 -17.078 -13.086 1 98.69 154 GLY B CA 1
ATOM 2613 C C . GLY B 1 154 ? -2.264 -16.922 -13.297 1 98.69 154 GLY B C 1
ATOM 2614 O O . GLY B 1 154 ? -1.673 -17.609 -14.133 1 98.69 154 GLY B O 1
ATOM 2615 N N . GLU B 1 155 ? -1.729 -16.031 -12.555 1 98.56 155 GLU B N 1
ATOM 2616 C CA . GLU B 1 155 ? -0.301 -15.719 -12.562 1 98.56 155 GLU B CA 1
ATOM 2617 C C . GLU B 1 155 ? 0.103 -14.922 -11.328 1 98.56 155 GLU B C 1
ATOM 2619 O O . GLU B 1 155 ? -0.717 -14.211 -10.742 1 98.56 155 GLU B O 1
ATOM 2624 N N . ALA B 1 156 ? 1.282 -15.156 -10.898 1 98.75 156 ALA B N 1
ATOM 2625 C CA . ALA B 1 156 ? 1.896 -14.336 -9.859 1 98.75 156 ALA B CA 1
ATOM 2626 C C . ALA B 1 156 ? 3.062 -13.531 -10.414 1 98.75 156 ALA B C 1
ATOM 2628 O O . ALA B 1 156 ? 3.795 -14 -11.289 1 98.75 156 ALA B O 1
ATOM 2629 N N . PHE B 1 157 ? 3.178 -12.344 -9.906 1 98.56 157 PHE B N 1
ATOM 2630 C CA . PHE B 1 157 ? 4.254 -11.453 -10.336 1 98.56 157 PHE B CA 1
ATOM 2631 C C . PHE B 1 157 ? 4.996 -10.883 -9.141 1 98.56 157 PHE B C 1
ATOM 2633 O O . PHE B 1 157 ? 4.375 -10.477 -8.156 1 98.56 157 PHE B O 1
ATOM 2640 N N . VAL B 1 158 ? 6.289 -10.867 -9.234 1 98.69 158 VAL B N 1
ATOM 2641 C CA . VAL B 1 158 ? 7.129 -10.125 -8.305 1 98.69 158 VAL B CA 1
ATOM 2642 C C . VAL B 1 158 ? 8.125 -9.266 -9.078 1 98.69 158 VAL B C 1
ATOM 2644 O O . VAL B 1 158 ? 8.547 -9.625 -10.18 1 98.69 158 VAL B O 1
ATOM 2647 N N . LEU B 1 159 ? 8.453 -8.172 -8.469 1 98.5 159 LEU B N 1
ATOM 2648 C CA . LEU B 1 159 ? 9.414 -7.281 -9.102 1 98.5 159 LEU B CA 1
ATOM 2649 C C . LEU B 1 159 ? 10.82 -7.883 -9.062 1 98.5 159 LEU B C 1
ATOM 2651 O O . LEU B 1 159 ? 11.539 -7.852 -10.062 1 98.5 159 LEU B O 1
ATOM 2655 N N . ILE B 1 160 ? 11.148 -8.477 -7.918 1 98.5 160 ILE B N 1
ATOM 2656 C CA . ILE B 1 160 ? 12.5 -8.977 -7.688 1 98.5 160 ILE B CA 1
ATOM 2657 C C . ILE B 1 160 ? 12.43 -10.422 -7.199 1 98.5 160 ILE B C 1
ATOM 2659 O O . ILE B 1 160 ? 11.602 -10.766 -6.355 1 98.5 160 ILE B O 1
ATOM 2663 N N . GLU B 1 161 ? 13.25 -11.219 -7.703 1 97.94 161 GLU B N 1
ATOM 2664 C CA . GLU B 1 161 ? 13.484 -12.578 -7.219 1 97.94 161 GLU B CA 1
ATOM 2665 C C . GLU B 1 161 ? 14.914 -12.742 -6.715 1 97.94 161 GLU B C 1
ATOM 2667 O O . GLU B 1 161 ? 15.867 -12.367 -7.406 1 97.94 161 GLU B O 1
ATOM 2672 N N . LEU B 1 162 ? 15.039 -13.188 -5.5 1 97.12 162 LEU B N 1
ATOM 2673 C CA . LEU B 1 162 ? 16.328 -13.617 -4.984 1 97.12 162 LEU B CA 1
ATOM 2674 C C . LEU B 1 162 ? 16.562 -15.102 -5.25 1 97.12 162 LEU B C 1
ATOM 2676 O O . LEU B 1 162 ? 16.25 -15.938 -4.398 1 97.12 162 LEU B O 1
ATOM 2680 N N . ALA B 1 163 ? 17.172 -15.43 -6.324 1 96.75 163 ALA B N 1
ATOM 2681 C CA . ALA B 1 163 ? 17.219 -16.766 -6.906 1 96.75 163 ALA B CA 1
ATOM 2682 C C . ALA B 1 163 ? 17.891 -17.766 -5.949 1 96.75 163 ALA B C 1
ATOM 2684 O O . ALA B 1 163 ? 17.453 -18.906 -5.832 1 96.75 163 ALA B O 1
ATOM 2685 N N . PRO B 1 164 ? 18.891 -17.391 -5.18 1 95.94 164 PRO B N 1
ATOM 2686 C CA . PRO B 1 164 ? 19.578 -18.344 -4.316 1 95.94 164 PRO B CA 1
ATOM 2687 C C . PRO B 1 164 ? 18.688 -18.875 -3.201 1 95.94 164 PRO B C 1
ATOM 2689 O O . PRO B 1 164 ? 19.016 -19.906 -2.582 1 95.94 164 PRO B O 1
ATOM 2692 N N . LEU B 1 165 ? 17.641 -18.188 -2.957 1 94.88 165 LEU B N 1
ATOM 2693 C CA . LEU B 1 165 ? 16.766 -18.609 -1.864 1 94.88 165 LEU B CA 1
ATOM 2694 C C . LEU B 1 165 ? 15.719 -19.609 -2.355 1 94.88 165 LEU B C 1
ATOM 2696 O O . LEU B 1 165 ? 14.914 -20.094 -1.567 1 94.88 165 LEU B O 1
ATOM 2700 N N . ASN B 1 166 ? 15.648 -19.844 -3.623 1 96.62 166 ASN B N 1
ATOM 2701 C CA . ASN B 1 166 ? 14.891 -20.922 -4.277 1 96.62 166 ASN B CA 1
ATOM 2702 C C . ASN B 1 166 ? 13.406 -20.828 -3.939 1 96.62 166 ASN B C 1
ATOM 2704 O O . ASN B 1 166 ? 12.773 -21.844 -3.641 1 96.62 166 ASN B O 1
ATOM 2708 N N . GLY B 1 167 ? 12.891 -19.656 -3.992 1 96.56 167 GLY B N 1
ATOM 2709 C CA . GLY B 1 167 ? 11.492 -19.438 -3.652 1 96.56 167 GLY B CA 1
ATOM 2710 C C . GLY B 1 167 ? 10.531 -20.125 -4.605 1 96.56 167 GLY B C 1
ATOM 2711 O O . GLY B 1 167 ? 9.438 -20.531 -4.207 1 96.56 167 GLY B O 1
ATOM 2712 N N . ARG B 1 168 ? 10.875 -20.359 -5.848 1 97.25 168 ARG B N 1
ATOM 2713 C CA . ARG B 1 168 ? 10.031 -20.969 -6.867 1 97.25 168 ARG B CA 1
ATOM 2714 C C . ARG B 1 168 ? 9.695 -22.406 -6.5 1 97.25 168 ARG B C 1
ATOM 2716 O O . ARG B 1 168 ? 8.656 -22.938 -6.902 1 97.25 168 ARG B O 1
ATOM 2723 N N . SER B 1 169 ? 10.578 -22.984 -5.715 1 97.56 169 SER B N 1
ATOM 2724 C CA . SER B 1 169 ? 10.367 -24.375 -5.348 1 97.56 169 SER B CA 1
ATOM 2725 C C . SER B 1 169 ? 9.109 -24.547 -4.512 1 97.56 169 SER B C 1
ATOM 2727 O O . SER B 1 169 ? 8.523 -25.641 -4.473 1 97.56 169 SER B O 1
ATOM 2729 N N . LYS B 1 170 ? 8.68 -23.484 -3.838 1 96.12 170 LYS B N 1
ATOM 2730 C CA . LYS B 1 170 ? 7.465 -23.531 -3.025 1 96.12 170 LYS B CA 1
ATOM 2731 C C . LYS B 1 170 ? 6.219 -23.328 -3.885 1 96.12 170 LYS B C 1
ATOM 2733 O O . LYS B 1 170 ? 5.098 -23.516 -3.41 1 96.12 170 LYS B O 1
ATOM 2738 N N . LEU B 1 171 ? 6.457 -23 -5.133 1 97.56 171 LEU B N 1
ATOM 2739 C CA . LEU B 1 171 ? 5.355 -22.609 -6.008 1 97.56 171 LEU B CA 1
ATOM 2740 C C . LEU B 1 171 ? 5.391 -23.391 -7.316 1 97.56 171 LEU B C 1
ATOM 2742 O O . LEU B 1 171 ? 5.34 -22.812 -8.398 1 97.56 171 LEU B O 1
ATOM 2746 N N . PRO B 1 172 ? 5.484 -24.688 -7.262 1 96.81 172 PRO B N 1
ATOM 2747 C CA . PRO B 1 172 ? 5.613 -25.469 -8.492 1 96.81 172 PRO B CA 1
ATOM 2748 C C . PRO B 1 172 ? 4.367 -25.406 -9.375 1 96.81 172 PRO B C 1
ATOM 2750 O O . PRO B 1 172 ? 4.449 -25.625 -10.586 1 96.81 172 PRO B O 1
ATOM 2753 N N . ASP B 1 173 ? 3.24 -25.062 -8.836 1 97.25 173 ASP B N 1
ATOM 2754 C CA . ASP B 1 173 ? 1.957 -25.094 -9.531 1 97.25 173 ASP B CA 1
ATOM 2755 C C . ASP B 1 173 ? 1.512 -23.688 -9.93 1 97.25 173 ASP B C 1
ATOM 2757 O O . ASP B 1 173 ? 0.368 -23.484 -10.344 1 97.25 173 ASP B O 1
ATOM 2761 N N . VAL B 1 174 ? 2.381 -22.688 -9.719 1 97.31 174 VAL B N 1
ATOM 2762 C CA . VAL B 1 174 ? 2.02 -21.297 -9.977 1 97.31 174 VAL B CA 1
ATOM 2763 C C . VAL B 1 174 ? 2.863 -20.75 -11.117 1 97.31 174 VAL B C 1
ATOM 2765 O O . VAL B 1 174 ? 4.086 -20.906 -11.125 1 97.31 174 VAL B O 1
ATOM 2768 N N . ASN B 1 175 ? 2.221 -20.188 -12.164 1 97.56 175 ASN B N 1
ATOM 2769 C CA . ASN B 1 175 ? 2.943 -19.391 -13.148 1 97.56 175 ASN B CA 1
ATOM 2770 C C . ASN B 1 175 ? 3.502 -18.109 -12.531 1 97.56 175 ASN B C 1
ATOM 2772 O O . ASN B 1 175 ? 2.75 -17.172 -12.234 1 97.56 175 ASN B O 1
ATOM 2776 N N . LEU B 1 176 ? 4.781 -18.094 -12.328 1 98.06 176 LEU B N 1
ATOM 2777 C CA . LEU B 1 176 ? 5.426 -16.984 -11.633 1 98.06 176 LEU B CA 1
ATOM 2778 C C . LEU B 1 176 ? 6.34 -16.219 -12.578 1 98.06 176 LEU B C 1
ATOM 2780 O O . LEU B 1 176 ? 7.238 -16.797 -13.195 1 98.06 176 LEU B O 1
ATOM 2784 N N . THR B 1 177 ? 6.086 -14.953 -12.711 1 97.81 177 THR B N 1
ATOM 2785 C CA . THR B 1 177 ? 6.914 -14.047 -13.5 1 97.81 177 THR B CA 1
ATOM 2786 C C . THR B 1 177 ? 7.652 -13.062 -12.602 1 97.81 177 THR B C 1
ATOM 2788 O O . THR B 1 177 ? 7.078 -12.539 -11.641 1 97.81 177 THR B O 1
ATOM 2791 N N . THR B 1 178 ? 8.867 -12.844 -12.852 1 97.94 178 THR B N 1
ATOM 2792 C CA . THR B 1 178 ? 9.68 -11.844 -12.172 1 97.94 178 THR B CA 1
ATOM 2793 C C . THR B 1 178 ? 10.281 -10.859 -13.172 1 97.94 178 THR B C 1
ATOM 2795 O O . THR B 1 178 ? 10.617 -11.234 -14.297 1 97.94 178 THR B O 1
ATOM 2798 N N . LEU B 1 179 ? 10.438 -9.641 -12.789 1 98.12 179 LEU B N 1
ATOM 2799 C CA . LEU B 1 179 ? 11.031 -8.656 -13.688 1 98.12 179 LEU B CA 1
ATOM 2800 C C . LEU B 1 179 ? 12.555 -8.711 -13.625 1 98.12 179 LEU B C 1
ATOM 2802 O O . LEU B 1 179 ? 13.227 -8.68 -14.656 1 98.12 179 LEU B O 1
ATOM 2806 N N . ILE B 1 180 ? 13.086 -8.773 -12.383 1 98 180 ILE B N 1
ATOM 2807 C CA . ILE B 1 180 ? 14.531 -8.797 -12.141 1 98 180 ILE B CA 1
ATOM 2808 C C . ILE B 1 180 ? 14.891 -9.992 -11.266 1 98 180 ILE B C 1
ATOM 2810 O O . ILE B 1 180 ? 14.234 -10.242 -10.258 1 98 180 ILE B O 1
ATOM 2814 N N . SER B 1 181 ? 15.812 -10.734 -11.617 1 97.56 181 SER B N 1
ATOM 2815 C CA . SER B 1 181 ? 16.328 -11.836 -10.812 1 97.56 181 SER B CA 1
ATOM 2816 C C . SER B 1 181 ? 17.797 -11.594 -10.43 1 97.56 181 SER B C 1
ATOM 2818 O O . SER B 1 181 ? 18.625 -11.289 -11.281 1 97.56 181 SER B O 1
ATOM 2820 N N . TYR B 1 182 ? 18.031 -11.68 -9.125 1 97.25 182 TYR B N 1
ATOM 2821 C CA . TYR B 1 182 ? 19.406 -11.539 -8.641 1 97.25 182 TYR B CA 1
ATOM 2822 C C . TYR B 1 182 ? 19.984 -12.891 -8.242 1 97.25 182 TYR B C 1
ATOM 2824 O O . TYR B 1 18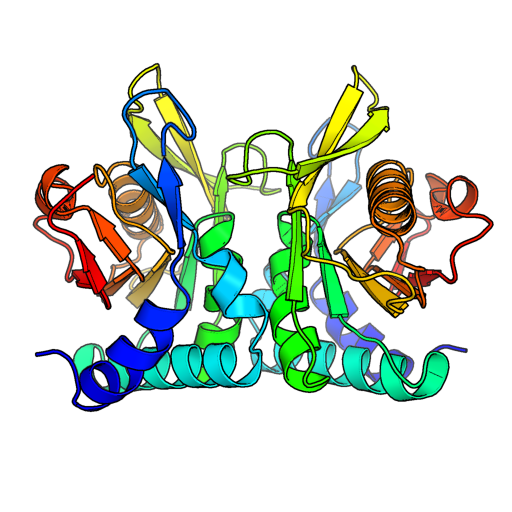2 ? 19.297 -13.727 -7.656 1 97.25 182 TYR B O 1
ATOM 2832 N N . ASP B 1 183 ? 21.234 -13.117 -8.492 1 95.81 183 ASP B N 1
ATOM 2833 C CA . ASP B 1 183 ? 21.922 -14.375 -8.195 1 95.81 183 ASP B CA 1
ATOM 2834 C C . ASP B 1 183 ? 22.594 -14.32 -6.828 1 95.81 183 ASP B C 1
ATOM 2836 O O . ASP B 1 183 ? 23.312 -15.242 -6.449 1 95.81 183 ASP B O 1
ATOM 2840 N N . SER B 1 184 ? 22.406 -13.203 -6.152 1 90.69 184 SER B N 1
ATOM 2841 C CA . SER B 1 184 ? 22.906 -13.055 -4.789 1 90.69 184 SER B CA 1
ATOM 2842 C C . SER B 1 184 ? 21.812 -12.547 -3.855 1 90.69 184 SER B C 1
ATOM 2844 O O . SER B 1 184 ? 20.922 -11.812 -4.281 1 90.69 184 SER B O 1
ATOM 2846 N N . ALA B 1 185 ? 21.953 -13.117 -2.67 1 86.94 185 ALA B N 1
ATOM 2847 C CA . ALA B 1 185 ? 20.969 -12.711 -1.672 1 86.94 185 ALA B CA 1
ATOM 2848 C C . ALA B 1 185 ? 21.656 -12.289 -0.371 1 86.94 185 ALA B C 1
ATOM 2850 O O . ALA B 1 185 ? 22.766 -12.734 -0.071 1 86.94 185 ALA B O 1
#